Protein AF-A0A842YHH5-F1 (afdb_monomer_lite)

Radius of gyration: 24.08 Å; chains: 1; bounding box: 44×48×62 Å

Foldseek 3Di:
DCCLVPVVPDDDDADQVADADDDDDDDDDPPDPCVVVSVVVVVCCLDLNNCLVCLPPVNVHARPDLCVLVDPSNVVPVVNNVVVVCVVVTHHDDDDPVLCLLQVLVVVLLCCLLPVPCVVLLVVLLVLLVVCVVVVLDDPVLSVVLVVLLPDQVNQWWQQPVPRDTDTDDSVVSSVCVVVLVPPVVSVVVRSVRSNVRSVVSSVVSVVVSVVRD

Sequence (214 aa):
TAQWVNPEFCRYIFPADGTIVNADPIALLTTTTDKDLALGFIEWVLSPEGQKTWLDGNINRMPVNEAVFDTPLGQQRSDLEEVFAKTQDALTIQFDSVEGASYYSAIRSYHRALIVLPQIKLEKLWEDLTWALEDGKITQAQFDDLAFRMGDPNDIPFVDPATGTTEIFTLAYAQAINDRIETDVVYKQNLVDAWVLAVNNHYAELTAELESIS

pLDDT: mean 94.48, std 4.84, range [71.31, 98.62]

Secondary structure (DSSP, 8-state):
-HHHH-TTT------TT-B-------PPPTT-S-HHHHHHHHHHHHSHHHHGGGGSTTT-PPPS-GGGTTSTTGGG-HHHHHHHHHHHTS-B----HHHHHHHHHHHHHHHIIIIITTHHHHHHHHHHHHHHHHTTSS-HHHHHHHHHHTT-GGG--EE-TTT--EE---HHHHHHHHHHHHH-HHHHHHHHHHHHHHHHHHHHHHHHHHHHH-

Structure (mmCIF, N/CA/C/O backbone):
data_AF-A0A842YHH5-F1
#
_entry.id   AF-A0A842YHH5-F1
#
loop_
_atom_site.group_PDB
_atom_site.id
_atom_site.type_symbol
_atom_site.label_atom_id
_atom_site.label_alt_id
_atom_site.label_comp_id
_atom_site.label_asym_id
_atom_site.label_entity_id
_atom_site.label_seq_id
_atom_site.pdbx_PDB_ins_code
_atom_site.Cartn_x
_atom_site.Cartn_y
_atom_site.Cartn_z
_atom_site.occupancy
_atom_site.B_iso_or_equiv
_atom_site.auth_seq_id
_atom_site.auth_comp_id
_atom_site.auth_asym_id
_atom_site.auth_atom_id
_atom_site.pdbx_PDB_model_num
ATOM 1 N N . THR A 1 1 ? 17.999 -12.272 -3.268 1.00 71.31 1 THR A N 1
ATOM 2 C CA . THR A 1 1 ? 16.826 -11.922 -2.427 1.00 71.31 1 THR A CA 1
ATOM 3 C C . THR A 1 1 ? 16.965 -12.528 -1.034 1.00 71.31 1 THR A C 1
ATOM 5 O O . THR A 1 1 ? 17.867 -13.330 -0.836 1.00 71.31 1 THR A O 1
ATOM 8 N N . ALA A 1 2 ? 16.107 -12.182 -0.064 1.00 81.56 2 ALA A N 1
ATOM 9 C CA . ALA A 1 2 ? 16.166 -12.766 1.287 1.00 81.56 2 ALA A CA 1
ATOM 10 C C . ALA A 1 2 ? 16.042 -14.304 1.282 1.00 81.56 2 ALA A C 1
ATOM 12 O O . ALA A 1 2 ? 16.828 -14.971 1.944 1.00 81.56 2 ALA A O 1
ATOM 13 N N . GLN A 1 3 ? 15.142 -14.866 0.461 1.00 85.00 3 GLN A N 1
ATOM 14 C CA . GLN A 1 3 ? 15.042 -16.319 0.248 1.00 85.00 3 GLN A CA 1
ATOM 15 C C . GLN A 1 3 ? 16.334 -16.924 -0.314 1.00 85.00 3 GLN A C 1
ATOM 17 O O . GLN A 1 3 ? 16.735 -17.993 0.117 1.00 85.00 3 GLN A O 1
ATOM 22 N N . TRP A 1 4 ? 17.005 -16.249 -1.250 1.00 82.31 4 TRP A N 1
ATOM 23 C CA . TRP A 1 4 ? 18.284 -16.729 -1.787 1.00 82.31 4 TRP A CA 1
ATOM 24 C C . TRP A 1 4 ? 19.381 -16.802 -0.712 1.00 82.31 4 TRP A C 1
ATOM 26 O O . TRP A 1 4 ? 20.167 -17.741 -0.696 1.00 82.31 4 TRP A O 1
ATOM 36 N N . VAL A 1 5 ? 19.428 -15.823 0.199 1.00 85.06 5 VAL A N 1
ATOM 37 C CA . VAL A 1 5 ? 20.444 -1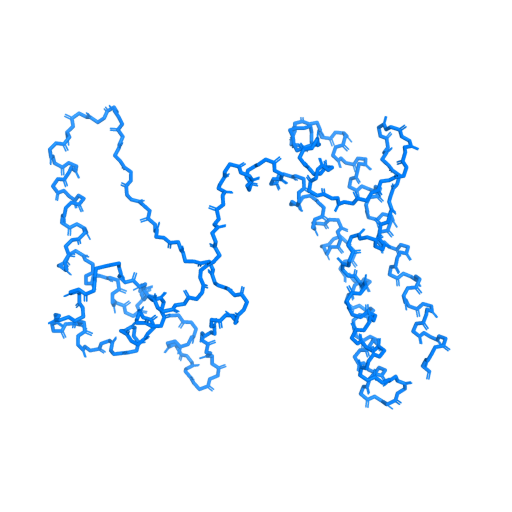5.765 1.264 1.00 85.06 5 VAL A CA 1
ATOM 38 C C . VAL A 1 5 ? 20.113 -16.714 2.424 1.00 85.06 5 VAL A C 1
ATOM 40 O O . VAL A 1 5 ? 21.022 -17.323 2.974 1.00 85.06 5 VAL A O 1
ATOM 43 N N . ASN A 1 6 ? 18.830 -16.860 2.778 1.00 88.00 6 ASN A N 1
ATOM 44 C CA . ASN A 1 6 ? 18.354 -17.643 3.925 1.00 88.00 6 ASN A CA 1
ATOM 45 C C . ASN A 1 6 ? 17.153 -18.538 3.545 1.00 88.00 6 ASN A C 1
ATOM 47 O O . ASN A 1 6 ? 16.041 -18.309 4.031 1.00 88.00 6 ASN A O 1
ATOM 51 N N . PRO A 1 7 ? 17.335 -19.556 2.688 1.00 85.56 7 PRO A N 1
ATOM 52 C CA . PRO A 1 7 ? 16.223 -20.334 2.128 1.00 85.56 7 PRO A CA 1
ATOM 53 C C . PRO A 1 7 ? 15.452 -21.160 3.166 1.00 85.56 7 PRO A C 1
ATOM 55 O O . PRO A 1 7 ? 14.286 -21.475 2.951 1.00 85.56 7 PRO A O 1
ATOM 58 N N . GLU A 1 8 ? 16.073 -21.485 4.303 1.00 90.88 8 GLU A N 1
ATOM 59 C CA . GLU A 1 8 ? 15.422 -22.210 5.404 1.00 90.88 8 GLU A CA 1
ATOM 60 C C . GLU A 1 8 ? 14.428 -21.339 6.190 1.00 90.88 8 GLU A C 1
ATOM 62 O O . GLU A 1 8 ? 13.492 -21.861 6.791 1.00 90.88 8 GLU A O 1
ATOM 67 N N . PHE A 1 9 ? 14.614 -20.014 6.174 1.00 89.25 9 PHE A N 1
ATOM 68 C CA . PHE A 1 9 ? 13.840 -19.068 6.988 1.00 89.25 9 PHE A CA 1
ATOM 69 C C . PHE A 1 9 ? 12.979 -18.112 6.163 1.00 89.25 9 PHE A C 1
ATOM 71 O O . PHE A 1 9 ? 12.033 -17.525 6.683 1.00 89.25 9 PHE A O 1
ATOM 78 N N . CYS A 1 10 ? 13.310 -17.907 4.889 1.00 88.75 10 CYS A N 1
ATOM 79 C CA . CYS A 1 10 ? 12.657 -16.926 4.037 1.00 88.75 10 CYS A CA 1
ATOM 80 C C . CYS A 1 10 ? 12.086 -17.591 2.790 1.00 88.75 10 CYS A C 1
ATOM 82 O O . CYS A 1 10 ? 12.798 -18.274 2.058 1.00 88.75 10 CYS A O 1
ATOM 84 N N . ARG A 1 11 ? 10.812 -17.313 2.502 1.00 85.81 11 ARG A N 1
ATOM 85 C CA . ARG A 1 11 ? 10.113 -17.810 1.317 1.00 85.81 11 ARG A CA 1
ATOM 86 C C . ARG A 1 11 ? 9.299 -16.698 0.660 1.00 85.81 11 ARG A C 1
ATOM 88 O O . ARG A 1 11 ? 8.591 -15.963 1.337 1.00 85.81 11 ARG A O 1
ATOM 95 N N . TYR A 1 12 ? 9.374 -16.614 -0.663 1.00 83.31 12 TYR A N 1
ATOM 96 C CA . TYR A 1 12 ? 8.467 -15.848 -1.502 1.00 83.31 12 TYR A CA 1
ATOM 97 C C . TYR A 1 12 ? 7.138 -16.577 -1.602 1.00 83.31 12 TYR A C 1
ATOM 99 O O . TYR A 1 12 ? 7.072 -17.761 -1.951 1.00 83.31 12 TYR A O 1
ATOM 107 N N . ILE A 1 13 ? 6.078 -15.843 -1.297 1.00 86.56 13 ILE A N 1
ATOM 108 C CA . ILE A 1 13 ? 4.706 -16.322 -1.341 1.00 86.56 13 ILE A CA 1
ATOM 109 C C . ILE A 1 13 ? 3.953 -15.438 -2.326 1.00 86.56 13 ILE A C 1
ATOM 111 O O . ILE A 1 13 ? 4.056 -14.214 -2.274 1.00 86.56 13 ILE A O 1
ATOM 115 N N . PHE A 1 14 ? 3.216 -16.082 -3.224 1.00 87.56 14 PHE A N 1
ATOM 116 C CA . PHE A 1 14 ? 2.244 -15.434 -4.088 1.00 87.56 14 PHE A CA 1
ATOM 117 C C . PHE A 1 14 ? 0.918 -15.447 -3.326 1.00 87.56 14 PHE A C 1
ATOM 119 O O . PHE A 1 14 ? 0.447 -16.543 -3.003 1.00 87.56 14 PHE A O 1
ATOM 126 N N . PRO A 1 15 ? 0.351 -14.284 -2.969 1.00 87.69 15 PRO A N 1
ATOM 127 C CA . PRO A 1 15 ? -0.947 -14.243 -2.311 1.00 87.69 15 PRO A CA 1
ATOM 128 C C . PRO A 1 15 ? -2.020 -14.883 -3.199 1.00 87.69 15 PRO A C 1
ATOM 130 O O . PRO A 1 15 ? -1.996 -14.736 -4.423 1.00 87.69 15 PRO A O 1
ATOM 133 N N . ALA A 1 16 ? -2.938 -15.633 -2.588 1.00 84.94 16 ALA A N 1
ATOM 134 C CA . ALA A 1 16 ? -3.963 -16.385 -3.315 1.00 84.94 16 ALA A CA 1
ATOM 135 C C . ALA A 1 16 ? -5.039 -15.480 -3.941 1.00 84.94 16 ALA A C 1
ATOM 137 O O . ALA A 1 16 ? -5.681 -15.860 -4.916 1.00 84.94 16 ALA A O 1
ATOM 138 N N . ASP A 1 17 ? -5.225 -14.292 -3.375 1.00 83.75 17 ASP A N 1
ATOM 139 C CA . ASP A 1 17 ? -6.142 -13.238 -3.808 1.00 83.75 17 ASP A CA 1
ATOM 140 C C . ASP A 1 17 ? -5.540 -12.307 -4.873 1.00 83.75 17 ASP A C 1
ATOM 142 O O . ASP A 1 17 ? -6.246 -11.471 -5.436 1.00 83.75 17 ASP A O 1
ATOM 146 N N . GLY A 1 18 ? -4.267 -12.503 -5.215 1.00 85.50 18 GLY A N 1
ATOM 147 C CA . GLY A 1 18 ? -3.625 -11.870 -6.356 1.00 85.50 18 GLY A CA 1
ATOM 148 C C . GLY A 1 18 ? -2.237 -11.334 -6.038 1.00 85.50 18 GLY A C 1
ATOM 149 O O . GLY A 1 18 ? -1.904 -10.962 -4.917 1.00 85.50 18 GLY A O 1
ATOM 150 N N . THR A 1 19 ? -1.402 -11.262 -7.066 1.00 87.25 19 THR A N 1
ATOM 151 C CA . THR A 1 19 ? -0.081 -10.644 -6.995 1.00 87.25 19 THR A CA 1
ATOM 152 C C . THR A 1 19 ? 0.030 -9.520 -8.020 1.00 87.25 19 THR A C 1
ATOM 154 O O . THR A 1 19 ? -0.545 -9.589 -9.107 1.00 87.25 19 THR A O 1
ATOM 157 N N . ILE A 1 20 ? 0.773 -8.466 -7.694 1.00 84.00 20 ILE A N 1
ATOM 158 C CA . ILE A 1 20 ? 1.116 -7.436 -8.674 1.00 84.00 20 ILE A CA 1
ATOM 159 C C . ILE A 1 20 ? 2.362 -7.918 -9.412 1.00 84.00 20 ILE A C 1
ATOM 161 O O . ILE A 1 20 ? 3.457 -7.940 -8.848 1.00 84.00 20 ILE A O 1
ATOM 165 N N . VAL A 1 21 ? 2.197 -8.282 -10.682 1.00 83.88 21 VAL A N 1
ATOM 166 C CA . VAL A 1 21 ? 3.319 -8.546 -11.588 1.00 83.88 21 VAL A CA 1
ATOM 167 C C . VAL A 1 21 ? 3.517 -7.310 -12.445 1.00 83.88 21 VAL A C 1
ATOM 169 O O . VAL A 1 21 ? 2.640 -6.941 -13.221 1.00 83.88 21 VAL A O 1
ATOM 172 N N . ASN A 1 22 ? 4.673 -6.670 -12.303 1.00 82.00 22 ASN A N 1
ATOM 173 C CA . ASN A 1 22 ? 5.047 -5.527 -13.121 1.00 82.00 22 ASN A CA 1
ATOM 174 C C . ASN A 1 22 ? 6.389 -5.795 -13.800 1.00 82.00 22 ASN A C 1
ATOM 176 O O . ASN A 1 22 ? 7.349 -6.203 -13.145 1.00 82.00 22 ASN A O 1
ATOM 180 N N . ALA A 1 23 ? 6.446 -5.552 -15.106 1.00 83.62 23 ALA A N 1
ATOM 181 C CA . ALA A 1 23 ? 7.689 -5.572 -15.860 1.00 83.62 23 ALA A CA 1
ATOM 182 C C . ALA A 1 23 ? 8.252 -4.151 -15.914 1.00 83.62 23 ALA A C 1
ATOM 184 O O . ALA A 1 23 ? 7.544 -3.226 -16.306 1.00 83.62 23 ALA A O 1
ATOM 185 N N . ASP A 1 24 ? 9.522 -3.980 -15.550 1.00 86.44 24 ASP A N 1
ATOM 186 C CA . ASP A 1 24 ? 10.197 -2.684 -15.639 1.00 86.44 24 ASP A CA 1
ATOM 187 C C . ASP A 1 24 ? 10.397 -2.315 -17.129 1.00 86.44 24 ASP A C 1
ATOM 189 O O . ASP A 1 24 ? 11.157 -2.995 -17.829 1.00 86.44 24 ASP A O 1
ATOM 193 N N . PRO A 1 25 ? 9.717 -1.278 -17.663 1.00 89.62 25 PRO A N 1
ATOM 194 C CA . PRO A 1 25 ? 9.802 -0.950 -19.080 1.00 89.62 25 PRO A CA 1
ATOM 195 C C . PRO A 1 25 ? 11.104 -0.209 -19.403 1.00 89.62 25 PRO A C 1
ATOM 197 O O . PRO A 1 25 ? 11.600 0.592 -18.610 1.00 89.62 25 PRO A O 1
ATOM 200 N N . ILE A 1 26 ? 11.613 -0.395 -20.623 1.00 93.31 26 ILE A N 1
ATOM 201 C CA . ILE A 1 26 ? 12.712 0.415 -21.161 1.00 93.31 26 ILE A CA 1
ATOM 202 C C . ILE A 1 26 ? 12.123 1.448 -22.120 1.00 93.31 26 ILE A C 1
ATOM 204 O O . ILE A 1 26 ? 11.664 1.114 -23.212 1.00 93.31 26 ILE A O 1
ATOM 208 N N . ALA A 1 27 ? 12.110 2.713 -21.701 1.00 93.88 27 ALA A N 1
ATOM 209 C CA . ALA A 1 27 ? 11.571 3.809 -22.497 1.00 93.88 27 ALA A CA 1
ATOM 210 C C . ALA A 1 27 ? 12.629 4.409 -23.436 1.00 93.88 27 ALA A C 1
ATOM 212 O O . ALA A 1 27 ? 13.781 4.614 -23.053 1.00 93.88 27 ALA A O 1
ATOM 213 N N . LEU A 1 28 ? 12.211 4.764 -24.653 1.00 95.56 28 LEU A N 1
ATOM 214 C CA . LEU A 1 28 ? 13.019 5.518 -25.609 1.00 95.56 28 LEU A CA 1
ATOM 215 C C . LEU A 1 28 ? 12.585 6.987 -25.611 1.00 95.56 28 LEU A C 1
ATOM 217 O O . LEU A 1 28 ? 11.417 7.295 -25.851 1.00 95.56 28 LEU A O 1
ATOM 221 N N . LEU A 1 29 ? 13.529 7.903 -25.386 1.00 94.75 29 LEU A N 1
ATOM 222 C CA . LEU A 1 29 ? 13.251 9.337 -25.450 1.00 94.75 29 LEU A CA 1
ATOM 223 C C . LEU A 1 29 ? 12.860 9.752 -26.871 1.00 94.75 29 LEU A C 1
ATOM 225 O O . LEU A 1 29 ? 13.570 9.466 -27.835 1.00 94.75 29 LEU A O 1
ATOM 229 N N . THR A 1 30 ? 11.772 10.511 -26.993 1.00 94.19 30 THR A N 1
ATOM 230 C CA . THR A 1 30 ? 11.300 11.056 -28.278 1.00 94.19 30 THR A CA 1
ATOM 231 C C . THR A 1 30 ? 12.274 12.060 -28.898 1.00 94.19 30 THR A C 1
ATOM 233 O O . THR A 1 30 ? 12.206 12.321 -30.095 1.00 94.19 30 THR A O 1
ATOM 236 N N . THR A 1 31 ? 13.191 12.601 -28.098 1.00 96.38 31 THR A N 1
ATOM 237 C CA . THR A 1 31 ? 14.200 13.594 -28.484 1.00 96.38 31 THR A CA 1
ATOM 238 C C . THR A 1 31 ? 15.573 12.993 -28.790 1.00 96.38 31 THR A C 1
ATOM 240 O O . THR A 1 31 ? 16.518 13.747 -29.012 1.00 96.38 31 THR A O 1
ATOM 243 N N . THR A 1 32 ? 15.717 11.661 -28.781 1.00 95.19 32 THR A N 1
ATOM 244 C CA . THR A 1 32 ? 17.012 11.011 -29.031 1.00 95.19 32 THR A CA 1
ATOM 245 C C . THR A 1 32 ? 17.568 11.354 -30.415 1.00 95.19 32 THR A C 1
ATOM 247 O O . THR A 1 32 ? 16.846 11.328 -31.414 1.00 95.19 32 THR A O 1
ATOM 250 N N . THR A 1 33 ? 18.867 11.648 -30.482 1.00 96.44 33 THR A N 1
ATOM 251 C CA . THR A 1 33 ? 19.596 11.871 -31.740 1.00 96.44 33 THR A CA 1
ATOM 252 C C . THR A 1 33 ? 20.094 10.574 -32.370 1.00 96.44 33 THR A C 1
ATOM 254 O O . THR A 1 33 ? 20.350 10.543 -33.568 1.00 96.44 33 THR A O 1
ATOM 257 N N . ASP A 1 34 ? 20.172 9.495 -31.586 1.00 96.69 34 ASP A N 1
ATOM 258 C CA . ASP A 1 34 ? 20.824 8.234 -31.953 1.00 96.69 34 ASP A CA 1
ATOM 259 C C . ASP A 1 34 ? 19.847 7.059 -31.825 1.00 96.69 34 ASP A C 1
ATOM 261 O O . ASP A 1 34 ? 20.064 6.091 -31.092 1.00 96.69 34 ASP A O 1
ATOM 265 N N . LYS A 1 35 ? 18.713 7.175 -32.524 1.00 96.62 35 LYS A N 1
ATOM 266 C CA . LYS A 1 35 ? 17.587 6.239 -32.413 1.00 96.62 35 LYS A CA 1
ATOM 267 C C . LYS A 1 35 ? 17.980 4.786 -32.695 1.00 96.62 35 LYS A C 1
ATOM 269 O O . LYS A 1 35 ? 17.585 3.909 -31.934 1.00 96.62 35 LYS A O 1
ATOM 274 N N . ASP A 1 36 ? 18.763 4.543 -33.741 1.00 97.19 36 ASP A N 1
ATOM 275 C CA . ASP A 1 36 ? 19.132 3.184 -34.154 1.00 97.19 36 ASP A CA 1
ATOM 276 C C . ASP A 1 36 ? 20.041 2.501 -33.125 1.00 97.19 36 ASP A C 1
ATOM 278 O O . ASP A 1 36 ? 19.843 1.332 -32.801 1.00 97.19 36 ASP A O 1
ATOM 282 N N . LEU A 1 37 ? 20.991 3.241 -32.540 1.00 97.44 37 LEU A N 1
ATOM 283 C CA . LEU A 1 37 ? 21.856 2.718 -31.477 1.00 97.44 37 LEU A CA 1
ATOM 284 C C . LEU A 1 37 ? 21.062 2.428 -30.203 1.00 97.44 37 LEU A C 1
ATOM 286 O O . LEU A 1 37 ? 21.264 1.391 -29.572 1.00 97.44 37 LEU A O 1
ATOM 290 N N . ALA A 1 38 ? 20.141 3.322 -29.836 1.00 97.31 38 ALA A N 1
ATOM 291 C CA . ALA A 1 38 ? 19.288 3.124 -28.673 1.00 97.31 38 ALA A CA 1
ATOM 292 C C . ALA A 1 38 ? 18.372 1.901 -28.844 1.00 97.31 38 ALA A C 1
ATOM 294 O O . ALA A 1 38 ? 18.255 1.097 -27.923 1.00 97.31 38 ALA A O 1
ATOM 295 N N . LEU A 1 39 ? 17.772 1.722 -30.025 1.00 96.69 39 LEU A N 1
ATOM 296 C CA . LEU A 1 39 ? 16.967 0.541 -30.337 1.00 96.69 39 LEU A CA 1
ATOM 297 C C . LEU A 1 39 ? 17.808 -0.737 -30.333 1.00 96.69 39 LEU A C 1
ATOM 299 O O . LEU A 1 39 ? 17.406 -1.701 -29.694 1.00 96.69 39 LEU A O 1
ATOM 303 N N . GLY A 1 40 ? 18.998 -0.726 -30.940 1.00 97.69 40 GLY A N 1
ATOM 304 C CA . GLY A 1 40 ? 19.900 -1.880 -30.915 1.00 97.69 40 GLY A CA 1
ATOM 305 C C . GLY A 1 40 ? 20.325 -2.274 -29.496 1.00 97.69 40 GLY A C 1
ATOM 306 O O . GLY A 1 40 ? 20.406 -3.459 -29.174 1.00 97.69 40 GLY A O 1
ATOM 307 N N . PHE A 1 41 ? 20.537 -1.298 -28.608 1.00 96.94 41 PHE A N 1
ATOM 308 C CA . PHE A 1 41 ? 20.789 -1.580 -27.194 1.00 96.94 41 PHE A CA 1
ATOM 309 C C . PHE A 1 41 ? 19.562 -2.184 -26.500 1.00 96.94 41 PHE A C 1
ATOM 311 O O . PHE A 1 41 ? 19.705 -3.173 -25.787 1.00 96.94 41 PHE A O 1
ATOM 318 N N . ILE A 1 42 ? 18.362 -1.638 -26.726 1.00 96.88 42 ILE A N 1
ATOM 319 C CA . ILE A 1 42 ? 17.114 -2.184 -26.167 1.00 96.88 42 ILE A CA 1
ATOM 320 C C . ILE A 1 42 ? 16.901 -3.628 -26.639 1.00 96.88 42 ILE A C 1
ATOM 322 O O . ILE A 1 42 ? 16.624 -4.500 -25.820 1.00 96.88 42 ILE A O 1
ATOM 326 N N . GLU A 1 43 ? 17.087 -3.904 -27.930 1.00 96.56 43 GLU A N 1
ATOM 327 C CA . GLU A 1 43 ? 17.008 -5.257 -28.493 1.00 96.56 43 GLU A CA 1
ATOM 328 C C . GLU A 1 43 ? 18.005 -6.207 -27.822 1.00 96.56 43 GLU A C 1
ATOM 330 O O . GLU A 1 43 ? 17.642 -7.320 -27.439 1.00 96.56 43 GLU A O 1
ATOM 335 N N . TRP A 1 44 ? 19.247 -5.758 -27.611 1.00 97.19 44 TRP A N 1
ATOM 336 C CA . TRP A 1 44 ? 20.241 -6.545 -26.889 1.00 97.19 44 TRP A CA 1
ATOM 337 C C . TRP A 1 44 ? 19.827 -6.806 -25.434 1.00 97.19 44 TRP A C 1
ATOM 339 O O . TRP A 1 44 ? 19.897 -7.955 -24.995 1.00 97.19 44 TRP A O 1
ATOM 349 N N . VAL A 1 45 ? 19.335 -5.800 -24.699 1.00 96.56 45 VAL A N 1
ATOM 350 C CA . VAL A 1 45 ? 18.852 -5.974 -23.314 1.00 96.56 45 VAL A CA 1
ATOM 351 C C . VAL A 1 45 ? 17.669 -6.942 -23.250 1.00 96.56 45 VAL A C 1
ATOM 353 O O . VAL A 1 45 ? 17.551 -7.687 -22.285 1.00 96.56 45 VAL A O 1
ATOM 356 N N . LEU A 1 46 ? 16.797 -6.968 -24.259 1.00 95.75 46 LEU A N 1
ATOM 357 C CA . LEU A 1 46 ? 15.653 -7.887 -24.315 1.00 95.75 46 LEU A CA 1
ATOM 358 C C . LEU A 1 46 ? 16.023 -9.305 -24.786 1.00 95.75 46 LEU A C 1
ATOM 360 O O . LEU A 1 46 ? 15.215 -10.230 -24.665 1.00 95.75 46 LEU A O 1
ATOM 364 N N . SER A 1 47 ? 17.243 -9.504 -25.285 1.00 96.88 47 SER A N 1
ATOM 365 C CA . SER A 1 47 ? 17.746 -10.818 -25.683 1.00 96.88 47 SER A CA 1
ATOM 366 C C . SER A 1 47 ? 18.109 -11.697 -24.474 1.00 96.88 47 SER A C 1
ATOM 368 O O . SER A 1 47 ? 18.398 -11.175 -23.390 1.00 96.88 47 SER A O 1
ATOM 370 N N . PRO A 1 48 ? 18.198 -13.031 -24.651 1.00 97.00 48 PRO A N 1
ATOM 371 C CA . PRO A 1 48 ? 18.699 -13.914 -23.603 1.00 97.00 48 PRO A CA 1
ATOM 372 C C . PRO A 1 48 ? 20.108 -13.541 -23.139 1.00 97.00 48 PRO A C 1
ATOM 374 O O . PRO A 1 48 ? 20.422 -13.669 -21.962 1.00 97.00 48 PRO A O 1
ATOM 377 N N . GLU A 1 49 ? 20.961 -13.050 -24.043 1.00 96.00 49 GLU A N 1
ATOM 378 C CA . GLU A 1 49 ? 22.324 -12.644 -23.700 1.00 96.00 49 GLU A CA 1
ATOM 379 C C . GLU A 1 49 ? 22.342 -11.432 -22.764 1.00 96.00 49 GLU A C 1
ATOM 381 O O . GLU A 1 49 ? 23.033 -11.457 -21.748 1.00 96.00 49 GLU A O 1
ATOM 386 N N . GLY A 1 50 ? 21.549 -10.400 -23.064 1.00 95.25 50 GLY A N 1
ATOM 387 C CA . GLY A 1 50 ? 21.482 -9.191 -22.240 1.00 95.25 50 GLY A CA 1
ATOM 388 C C . GLY A 1 50 ? 20.933 -9.459 -20.837 1.00 95.25 50 GLY A C 1
ATOM 389 O O . GLY A 1 50 ? 21.460 -8.942 -19.848 1.00 95.25 50 GLY A O 1
ATOM 390 N N . GLN A 1 51 ? 19.922 -10.326 -20.727 1.00 96.31 51 GLN A N 1
ATOM 391 C CA . GLN A 1 51 ? 19.252 -10.609 -19.453 1.00 96.31 51 GLN A CA 1
ATOM 392 C C . GLN A 1 51 ? 19.955 -11.640 -18.565 1.00 96.31 51 GLN A C 1
ATOM 394 O O . GLN A 1 51 ? 19.597 -11.761 -17.395 1.00 96.31 51 GLN A O 1
ATOM 399 N N . LYS A 1 52 ? 20.996 -12.339 -19.045 1.00 95.12 52 LYS A N 1
ATOM 400 C CA . LYS A 1 52 ? 21.830 -13.216 -18.192 1.00 95.12 52 LYS A CA 1
ATOM 401 C C . LYS A 1 52 ? 22.380 -12.497 -16.965 1.00 95.12 52 LYS A C 1
ATOM 403 O O . LYS A 1 52 ? 22.573 -13.120 -15.928 1.00 95.12 52 LYS A O 1
ATOM 408 N N . THR A 1 53 ? 22.619 -11.192 -17.073 1.00 92.44 53 THR A N 1
ATOM 409 C CA . THR A 1 53 ? 23.092 -10.357 -15.961 1.00 92.44 53 THR A CA 1
ATOM 410 C C . THR A 1 53 ? 22.148 -10.387 -14.754 1.00 92.44 53 THR A C 1
ATOM 412 O O . THR A 1 53 ? 22.609 -10.314 -13.619 1.00 92.44 53 THR A O 1
ATOM 415 N N . TRP A 1 54 ? 20.844 -10.590 -14.958 1.00 93.88 54 TRP A N 1
ATOM 416 C CA . TRP A 1 54 ? 19.846 -10.674 -13.883 1.00 93.88 54 TRP A CA 1
ATOM 417 C C . TRP A 1 54 ? 19.999 -11.915 -13.004 1.00 93.88 54 TRP A C 1
ATOM 419 O O . TRP A 1 54 ? 19.597 -11.897 -11.838 1.00 93.88 54 TRP A O 1
ATOM 429 N N . LEU A 1 55 ? 20.647 -12.953 -13.539 1.00 93.62 55 LEU A N 1
ATOM 430 C CA . LEU A 1 55 ? 20.927 -14.206 -12.850 1.00 93.62 55 LEU A CA 1
ATOM 431 C C . LEU A 1 55 ? 22.100 -14.116 -11.866 1.00 93.62 55 LEU A C 1
ATOM 433 O O . LEU A 1 55 ? 22.297 -15.054 -11.092 1.00 93.62 55 LEU A O 1
ATOM 437 N N . ASP A 1 56 ? 22.887 -13.036 -11.878 1.00 91.38 56 ASP A N 1
ATOM 438 C CA . ASP A 1 56 ? 23.951 -12.835 -10.890 1.00 91.38 56 ASP A CA 1
ATOM 439 C C . ASP A 1 56 ? 23.345 -12.801 -9.480 1.00 91.38 56 ASP A C 1
ATOM 441 O O . ASP A 1 56 ? 22.379 -12.081 -9.239 1.00 91.38 56 ASP A O 1
ATOM 445 N N . GLY A 1 57 ? 23.895 -13.558 -8.528 1.00 86.88 57 GLY A N 1
ATOM 446 C CA . GLY A 1 57 ? 23.360 -13.638 -7.163 1.00 86.88 57 GLY A CA 1
ATOM 447 C C . GLY A 1 57 ? 23.343 -12.303 -6.400 1.00 86.88 57 GLY A C 1
ATOM 448 O O . GLY A 1 57 ? 22.553 -12.149 -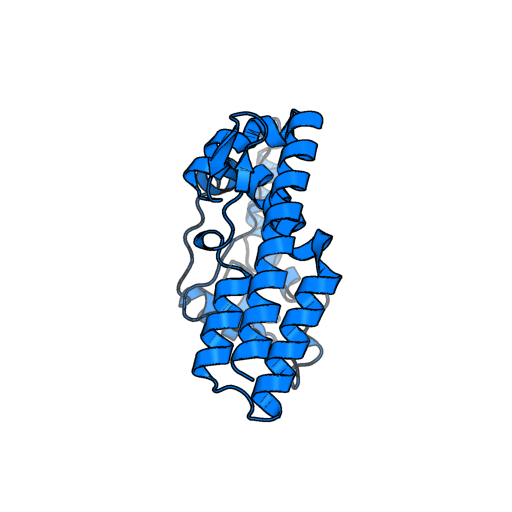5.468 1.00 86.88 57 GLY A O 1
ATOM 449 N N . ASN A 1 58 ? 24.162 -11.327 -6.806 1.00 88.62 58 ASN A N 1
ATOM 450 C CA . ASN A 1 58 ? 24.175 -9.974 -6.246 1.00 88.62 58 ASN A CA 1
ATOM 451 C C . ASN A 1 58 ? 23.078 -9.074 -6.835 1.00 88.62 58 ASN A C 1
ATOM 453 O O . ASN A 1 58 ? 22.695 -8.096 -6.197 1.00 88.62 58 ASN A O 1
ATOM 457 N N . ILE A 1 59 ? 22.566 -9.390 -8.031 1.00 89.56 59 ILE A N 1
ATOM 458 C CA . ILE A 1 59 ? 21.446 -8.675 -8.665 1.00 89.56 59 ILE A CA 1
ATOM 459 C C . ILE A 1 59 ? 20.138 -9.415 -8.379 1.00 89.56 59 ILE A C 1
ATOM 461 O O . ILE A 1 59 ? 19.206 -8.859 -7.799 1.00 89.56 59 ILE A O 1
ATOM 465 N N . ASN A 1 60 ? 20.103 -10.695 -8.745 1.00 89.50 60 ASN A N 1
ATOM 466 C CA . ASN A 1 60 ? 19.075 -11.669 -8.424 1.00 89.50 60 ASN A CA 1
ATOM 467 C C . ASN A 1 60 ? 17.658 -11.192 -8.772 1.00 89.50 60 ASN A C 1
ATOM 469 O O . ASN A 1 60 ? 16.751 -11.228 -7.930 1.00 89.50 60 ASN A O 1
ATOM 473 N N . ARG A 1 61 ? 17.504 -10.719 -10.011 1.00 89.75 61 ARG A N 1
ATOM 474 C CA . ARG A 1 61 ? 16.248 -10.240 -10.595 1.00 89.75 61 ARG A CA 1
ATOM 475 C C . ARG A 1 61 ? 15.676 -11.295 -11.539 1.00 89.75 61 ARG A C 1
ATOM 477 O O . ARG A 1 61 ? 16.411 -12.086 -12.121 1.00 89.75 61 ARG A O 1
ATOM 484 N N . MET A 1 62 ? 14.354 -11.295 -11.677 1.00 91.81 62 MET A N 1
ATOM 485 C CA . MET A 1 62 ? 13.661 -12.180 -12.607 1.00 91.81 62 MET A CA 1
ATOM 486 C C . MET A 1 62 ? 13.845 -11.670 -14.046 1.00 91.81 62 MET A C 1
ATOM 488 O O . MET A 1 62 ? 13.494 -10.512 -14.293 1.00 91.81 62 MET A O 1
ATOM 492 N N . PRO A 1 63 ? 14.381 -12.467 -14.990 1.00 94.38 63 PRO A N 1
ATOM 493 C CA . PRO A 1 63 ? 14.343 -12.103 -16.401 1.00 94.38 63 PRO A CA 1
ATOM 494 C C . PRO A 1 63 ? 12.902 -12.123 -16.921 1.00 94.38 63 PRO A C 1
ATOM 496 O O . PRO A 1 63 ? 12.073 -12.900 -16.459 1.00 94.38 63 PRO A O 1
ATOM 499 N N . VAL A 1 64 ? 12.607 -11.280 -17.909 1.00 94.00 64 VAL A N 1
ATOM 500 C CA . VAL A 1 64 ? 11.317 -11.308 -18.622 1.00 94.00 64 VAL A CA 1
ATOM 501 C C . VAL A 1 64 ? 11.357 -12.239 -19.835 1.00 94.00 64 VAL A C 1
ATOM 503 O O . VAL A 1 64 ? 10.312 -12.638 -20.338 1.00 94.00 64 VAL A O 1
ATOM 506 N N . ASN A 1 65 ? 12.556 -12.579 -20.318 1.00 95.12 65 ASN A N 1
ATOM 507 C CA . ASN A 1 65 ? 12.754 -13.502 -21.429 1.00 95.12 65 ASN A CA 1
ATOM 508 C C . ASN A 1 65 ? 13.040 -14.917 -20.901 1.00 95.12 65 ASN A C 1
ATOM 510 O O . ASN A 1 65 ? 14.117 -15.173 -20.367 1.00 95.12 65 ASN A O 1
ATOM 514 N N . GLU A 1 66 ? 12.091 -15.833 -21.085 1.00 95.94 66 GLU A N 1
ATOM 515 C CA . GLU A 1 66 ? 12.182 -17.226 -20.622 1.00 95.94 66 GLU A CA 1
ATOM 516 C C . GLU A 1 66 ? 13.401 -17.970 -21.189 1.00 95.94 66 GLU A C 1
ATOM 518 O O . GLU A 1 66 ? 14.052 -18.727 -20.474 1.00 95.94 66 GLU A O 1
ATOM 523 N N . ALA A 1 67 ? 13.807 -17.669 -22.428 1.00 97.50 67 ALA A N 1
ATOM 524 C CA . ALA A 1 67 ? 14.954 -18.315 -23.072 1.00 97.50 67 ALA A CA 1
ATOM 525 C C . ALA A 1 67 ? 16.303 -18.000 -22.390 1.00 97.50 67 ALA A C 1
ATOM 527 O O . ALA A 1 67 ? 17.338 -18.563 -22.748 1.00 97.50 67 ALA A O 1
ATOM 528 N N . VAL A 1 68 ? 16.328 -17.109 -21.391 1.00 97.50 68 VAL A N 1
ATOM 529 C CA . VAL A 1 68 ? 17.475 -16.944 -20.486 1.00 97.50 68 VAL A CA 1
ATOM 530 C C . VAL A 1 68 ? 17.766 -18.242 -19.727 1.00 97.50 68 VAL A C 1
ATOM 532 O O . VAL A 1 68 ? 18.943 -18.559 -19.522 1.00 97.50 68 VAL A O 1
ATOM 535 N N . PHE A 1 69 ? 16.733 -19.006 -19.354 1.00 97.25 69 PHE A N 1
ATOM 536 C CA . PHE A 1 69 ? 16.866 -20.259 -18.604 1.00 97.25 69 PHE A CA 1
ATOM 537 C C . PHE A 1 69 ? 17.467 -21.398 -19.439 1.00 97.25 69 PHE A C 1
ATOM 539 O O . PHE A 1 69 ? 18.183 -22.232 -18.893 1.00 97.25 69 PHE A O 1
ATOM 546 N N . ASP A 1 70 ? 17.349 -21.343 -20.769 1.00 96.81 70 ASP A N 1
ATOM 547 C CA . ASP A 1 70 ? 18.004 -22.288 -21.690 1.00 96.81 70 ASP A CA 1
ATOM 548 C C . ASP A 1 70 ? 19.527 -22.100 -21.790 1.00 96.81 70 ASP A C 1
ATOM 550 O O . ASP A 1 70 ? 20.247 -22.921 -22.367 1.00 96.81 70 ASP A O 1
ATOM 554 N N . THR A 1 71 ? 20.054 -20.997 -21.260 1.00 95.81 71 THR A N 1
ATOM 555 C CA . THR A 1 71 ? 21.484 -20.690 -21.331 1.00 95.81 71 THR A CA 1
ATOM 556 C C . THR A 1 71 ? 22.271 -21.436 -20.247 1.00 95.81 71 THR A C 1
ATOM 558 O O . THR A 1 71 ? 21.715 -21.746 -19.196 1.00 95.81 71 THR A O 1
ATOM 561 N N . PRO A 1 72 ? 23.596 -21.655 -20.400 1.00 95.56 72 PRO A N 1
ATOM 562 C CA . PRO A 1 72 ? 24.385 -22.348 -19.375 1.00 95.56 72 PRO A CA 1
ATOM 563 C C . PRO A 1 72 ? 24.347 -21.698 -17.984 1.00 95.56 72 PRO A C 1
ATOM 565 O O . PRO A 1 72 ? 24.529 -22.389 -16.985 1.00 95.56 72 PRO A O 1
ATOM 568 N N . LEU A 1 73 ? 24.143 -20.376 -17.909 1.00 94.25 73 LEU A N 1
ATOM 569 C CA . LEU A 1 73 ? 23.973 -19.663 -16.640 1.00 94.25 73 LEU A CA 1
ATOM 570 C C . LEU A 1 73 ? 22.539 -19.804 -16.110 1.00 94.25 73 LEU A C 1
ATOM 572 O O . LEU A 1 73 ? 22.350 -19.995 -14.914 1.00 94.25 73 LEU A O 1
ATOM 576 N N . GLY A 1 74 ? 21.545 -19.758 -17.001 1.00 95.44 74 GLY A N 1
ATOM 577 C CA . GLY A 1 74 ? 20.133 -19.972 -16.681 1.00 95.44 74 GLY A CA 1
ATOM 578 C C . GLY A 1 74 ? 19.856 -21.338 -16.069 1.00 95.44 74 GLY A C 1
ATOM 579 O O . GLY A 1 74 ? 19.231 -21.418 -15.019 1.00 95.44 74 GLY A O 1
ATOM 580 N N . GLN A 1 75 ? 20.445 -22.389 -16.638 1.00 96.06 75 GLN A N 1
ATOM 581 C CA . GLN A 1 75 ? 20.322 -23.766 -16.146 1.00 96.06 75 GLN A CA 1
ATOM 582 C C . GLN A 1 75 ? 20.878 -23.959 -14.723 1.00 96.06 75 GLN A C 1
ATOM 584 O O . GLN A 1 75 ? 20.541 -24.927 -14.046 1.00 96.06 75 GLN A O 1
ATOM 589 N N . GLN A 1 76 ? 21.721 -23.040 -14.240 1.00 94.31 76 GLN A N 1
ATOM 590 C CA . GLN A 1 76 ? 22.220 -23.047 -12.859 1.00 94.31 76 GLN A CA 1
ATOM 591 C C . GLN A 1 76 ? 21.252 -22.364 -11.876 1.00 94.31 76 GLN A C 1
ATOM 593 O O . GLN A 1 76 ? 21.485 -22.403 -10.670 1.00 94.31 76 GLN A O 1
ATOM 598 N N . ARG A 1 77 ? 20.173 -21.745 -12.373 1.00 92.81 77 ARG A N 1
ATOM 599 C CA . ARG A 1 77 ? 19.195 -20.944 -11.621 1.00 92.81 77 ARG A CA 1
ATOM 600 C C . ARG A 1 77 ? 17.787 -21.540 -11.660 1.00 92.81 77 ARG A C 1
ATOM 602 O O . ARG A 1 77 ? 16.805 -20.818 -11.824 1.00 92.81 77 ARG A O 1
ATOM 609 N N . SER A 1 78 ? 17.691 -22.856 -11.457 1.00 91.62 78 SER A N 1
ATOM 610 C CA . SER A 1 78 ? 16.403 -23.566 -11.323 1.00 91.62 78 SER A CA 1
ATOM 611 C C . SER A 1 78 ? 15.478 -22.949 -10.263 1.00 91.62 78 SER A C 1
ATOM 613 O O . SER A 1 78 ? 14.260 -22.978 -10.408 1.00 91.62 78 SER A O 1
ATOM 615 N N . ASP A 1 79 ? 16.051 -22.316 -9.233 1.00 89.88 79 ASP A N 1
ATOM 616 C CA . ASP A 1 79 ? 15.317 -21.569 -8.214 1.00 89.88 79 ASP A CA 1
ATOM 617 C C . ASP A 1 79 ? 14.544 -20.367 -8.788 1.00 89.88 79 ASP A C 1
ATOM 619 O O . ASP A 1 79 ? 13.417 -20.105 -8.370 1.00 89.88 79 ASP A O 1
ATOM 623 N N . LEU A 1 80 ? 15.124 -19.637 -9.748 1.00 91.69 80 LEU A N 1
ATOM 624 C CA . LEU A 1 80 ? 14.446 -18.528 -10.426 1.00 91.69 80 LEU A CA 1
ATOM 625 C C . LEU A 1 80 ? 13.496 -19.019 -11.509 1.00 91.69 80 LEU A C 1
ATOM 627 O O . LEU A 1 80 ? 12.428 -18.437 -11.652 1.00 91.69 80 LEU A O 1
ATOM 631 N N . GLU A 1 81 ? 13.849 -20.072 -12.240 1.00 94.00 81 GLU A N 1
ATOM 632 C CA . GLU A 1 81 ? 12.979 -20.659 -13.266 1.00 94.00 81 GLU A CA 1
ATOM 633 C C . GLU A 1 81 ? 11.650 -21.140 -12.660 1.00 94.00 81 GLU A C 1
ATOM 635 O O . GLU A 1 81 ? 10.577 -20.844 -13.181 1.00 94.00 81 GLU A O 1
ATOM 640 N N . GLU A 1 82 ? 11.695 -21.779 -11.485 1.00 91.94 82 GLU A N 1
ATOM 641 C CA . GLU A 1 82 ? 10.486 -22.191 -10.763 1.00 91.94 82 GLU A CA 1
ATOM 642 C C . GLU A 1 82 ? 9.609 -20.987 -10.379 1.00 91.94 82 GLU A C 1
ATOM 644 O O . GLU A 1 82 ? 8.381 -21.035 -10.484 1.00 91.94 82 GLU A O 1
ATOM 649 N N . VAL A 1 83 ? 10.220 -19.886 -9.928 1.00 90.69 83 VAL A N 1
ATOM 650 C CA . VAL A 1 83 ? 9.482 -18.660 -9.585 1.00 90.69 83 VAL A CA 1
ATOM 651 C C . VAL A 1 83 ? 8.954 -17.966 -10.844 1.00 90.69 83 VAL A C 1
ATOM 653 O O . VAL A 1 83 ? 7.854 -17.415 -10.802 1.00 90.69 83 VAL A O 1
ATOM 656 N N . PHE A 1 84 ? 9.679 -18.020 -11.963 1.00 92.44 84 PHE A N 1
ATOM 657 C CA . PHE A 1 84 ? 9.227 -17.510 -13.256 1.00 92.44 84 PHE A CA 1
ATOM 658 C C . PHE A 1 84 ? 7.958 -18.234 -13.713 1.00 92.44 84 PHE A C 1
ATOM 660 O O . PHE A 1 84 ? 6.944 -17.581 -13.949 1.00 92.44 84 PHE A O 1
ATOM 667 N N . ALA A 1 85 ? 7.975 -19.571 -13.726 1.00 92.56 85 ALA A N 1
ATOM 668 C CA . ALA A 1 85 ? 6.815 -20.389 -14.080 1.00 92.56 85 ALA A CA 1
ATOM 669 C C . ALA A 1 85 ? 5.612 -20.094 -13.167 1.00 92.56 85 ALA A C 1
ATOM 671 O O . ALA A 1 85 ? 4.513 -19.819 -13.641 1.00 92.56 85 ALA A O 1
ATOM 672 N N . LYS A 1 86 ? 5.834 -20.011 -11.846 1.00 90.44 86 LYS A N 1
ATOM 673 C CA . LYS A 1 86 ? 4.783 -19.602 -10.896 1.00 90.44 86 LYS A CA 1
ATOM 674 C C . LYS A 1 86 ? 4.226 -18.212 -11.183 1.00 90.44 86 LYS A C 1
ATOM 676 O O . LYS A 1 86 ? 3.046 -17.986 -10.956 1.00 90.44 86 LYS A O 1
ATOM 681 N N . THR A 1 87 ? 5.062 -17.285 -11.647 1.00 89.88 87 THR A N 1
ATOM 682 C CA . THR A 1 87 ? 4.635 -15.923 -11.995 1.00 89.88 87 THR A CA 1
ATOM 683 C C . THR A 1 87 ? 3.741 -15.924 -13.231 1.00 89.88 87 THR A C 1
ATOM 685 O O . THR A 1 87 ? 2.777 -15.165 -13.264 1.00 89.88 87 THR A O 1
ATOM 688 N N . GLN A 1 88 ? 4.020 -16.782 -14.219 1.00 88.38 88 GLN A N 1
ATOM 689 C CA . GLN A 1 88 ? 3.180 -16.928 -15.413 1.00 88.38 88 GLN A CA 1
ATOM 690 C C . GLN A 1 88 ? 1.781 -17.468 -15.078 1.00 88.3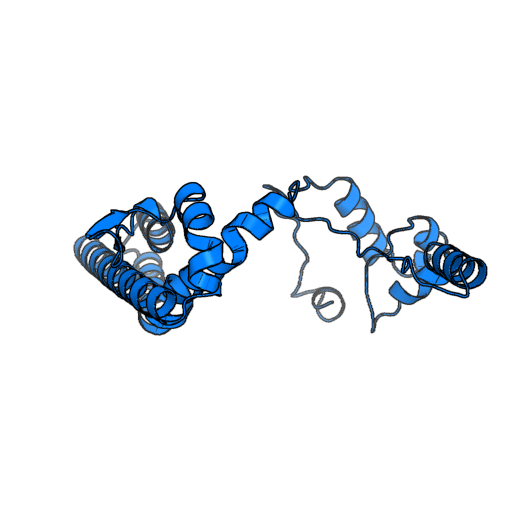8 88 GLN A C 1
ATOM 692 O O . GLN A 1 88 ? 0.800 -17.016 -15.664 1.00 88.38 88 GLN A O 1
ATOM 697 N N . ASP A 1 89 ? 1.692 -18.379 -14.107 1.00 88.12 89 ASP A N 1
ATOM 698 C CA . ASP A 1 89 ? 0.430 -18.981 -13.656 1.00 88.12 89 ASP A CA 1
ATOM 699 C C . ASP A 1 89 ? -0.289 -18.168 -12.564 1.00 88.12 89 ASP A C 1
ATOM 701 O O . ASP A 1 89 ? -1.391 -18.523 -12.134 1.00 88.12 89 ASP A O 1
ATOM 705 N N . ALA A 1 90 ? 0.332 -17.099 -12.062 1.00 86.19 90 ALA A N 1
ATOM 706 C CA . ALA A 1 90 ? -0.194 -16.362 -10.927 1.00 86.19 90 ALA A CA 1
ATOM 707 C C . ALA A 1 90 ? -1.465 -15.583 -11.289 1.00 86.19 90 ALA A C 1
ATOM 709 O O . ALA A 1 90 ? -1.576 -14.965 -12.350 1.00 86.19 90 ALA A O 1
ATOM 710 N N . LEU A 1 91 ? -2.406 -15.524 -10.342 1.00 83.44 91 LEU A N 1
ATOM 711 C CA . LEU A 1 91 ? -3.496 -14.558 -10.409 1.00 83.44 91 LEU A CA 1
ATOM 712 C C . LEU A 1 91 ? -2.899 -13.150 -10.315 1.00 83.44 91 LEU A C 1
ATOM 714 O O . LEU A 1 91 ? -2.322 -12.788 -9.289 1.00 83.44 91 LEU A O 1
ATOM 718 N N . THR A 1 92 ? -3.024 -12.360 -11.379 1.00 84.56 92 THR A N 1
ATOM 719 C CA . THR A 1 92 ? -2.458 -11.009 -11.423 1.00 84.56 92 THR A CA 1
ATOM 720 C C . THR A 1 92 ? -3.501 -9.953 -11.085 1.00 84.56 92 THR A C 1
ATOM 722 O O . THR A 1 92 ? -4.610 -9.950 -11.624 1.00 84.56 92 THR A O 1
ATOM 725 N N . ILE A 1 93 ? -3.130 -9.023 -10.208 1.00 85.31 93 ILE A N 1
ATOM 726 C CA . ILE A 1 93 ? -3.904 -7.808 -9.967 1.00 85.31 93 ILE A CA 1
ATOM 727 C C . ILE A 1 93 ? -3.665 -6.876 -11.153 1.00 85.31 93 ILE A C 1
ATOM 729 O O . ILE A 1 93 ? -2.533 -6.469 -11.419 1.00 85.31 93 ILE A O 1
ATOM 733 N N . GLN A 1 94 ? -4.735 -6.540 -11.871 1.00 83.38 94 GLN A N 1
ATOM 734 C CA . GLN A 1 94 ? -4.678 -5.550 -12.940 1.00 83.38 94 GLN A CA 1
ATOM 735 C C . GLN A 1 94 ? -4.587 -4.159 -12.314 1.00 83.38 94 GLN A C 1
ATOM 737 O O . GLN A 1 94 ? -5.532 -3.695 -11.681 1.00 83.38 94 GLN A O 1
ATOM 742 N N . PHE A 1 95 ? -3.431 -3.515 -12.457 1.00 84.06 95 PHE A N 1
ATOM 743 C CA . PHE A 1 95 ? -3.200 -2.175 -11.932 1.00 84.06 95 PHE A CA 1
ATOM 744 C C . PHE A 1 95 ? -3.503 -1.122 -13.000 1.00 84.06 95 PHE A C 1
ATOM 746 O O . PHE A 1 95 ? -2.841 -1.077 -14.039 1.00 84.06 95 PHE A O 1
ATOM 753 N N . ASP A 1 96 ? -4.471 -0.249 -12.725 1.00 89.25 96 ASP A N 1
ATOM 754 C CA . ASP A 1 96 ? -4.711 0.956 -13.514 1.00 89.25 96 ASP A CA 1
ATOM 755 C C . ASP A 1 96 ? -3.878 2.109 -12.935 1.00 89.25 96 ASP A C 1
ATOM 757 O O . ASP A 1 96 ? -4.120 2.597 -11.830 1.00 89.25 96 ASP A O 1
ATOM 761 N N . SER A 1 97 ? -2.863 2.545 -13.681 1.00 87.88 97 SER A N 1
ATOM 762 C CA . SER A 1 97 ? -1.973 3.624 -13.246 1.00 87.88 97 SER A CA 1
ATOM 763 C C . SER A 1 97 ? -2.638 4.999 -13.249 1.00 87.88 97 SER A C 1
ATOM 765 O O . SER A 1 97 ? -2.220 5.867 -12.482 1.00 87.88 97 SER A O 1
ATOM 767 N N . VAL A 1 98 ? -3.673 5.205 -14.069 1.00 93.50 98 VAL A N 1
ATOM 768 C CA . VAL A 1 98 ? -4.457 6.444 -14.093 1.00 93.50 98 VAL A CA 1
ATOM 769 C C . VAL A 1 98 ? -5.342 6.499 -12.856 1.00 93.50 98 VAL A C 1
ATOM 771 O O . VAL A 1 98 ? -5.339 7.506 -12.147 1.00 93.50 98 VAL A O 1
ATOM 774 N N . GLU A 1 99 ? -6.039 5.404 -12.551 1.00 94.50 99 GLU A N 1
ATOM 775 C CA . GLU A 1 99 ? -6.825 5.303 -11.323 1.00 94.50 99 GLU A CA 1
ATOM 776 C C . GLU A 1 99 ? -5.920 5.418 -10.093 1.00 94.50 99 GLU A C 1
ATOM 778 O O . GLU A 1 99 ? -6.169 6.266 -9.240 1.00 94.50 99 GLU A O 1
ATOM 783 N N . GLY A 1 100 ? -4.816 4.671 -10.031 1.00 94.00 100 GLY A N 1
ATOM 784 C CA . GLY A 1 100 ? -3.860 4.739 -8.924 1.00 94.00 100 GLY A CA 1
ATOM 785 C C . GLY A 1 100 ? -3.317 6.153 -8.685 1.00 94.00 100 GLY A C 1
ATOM 786 O O . GLY A 1 100 ? -3.235 6.606 -7.542 1.00 94.00 100 GLY A O 1
ATOM 787 N N . ALA A 1 101 ? -2.997 6.891 -9.752 1.00 95.75 101 ALA A N 1
ATOM 788 C CA . ALA A 1 101 ? -2.552 8.280 -9.648 1.00 95.75 101 ALA A CA 1
ATOM 789 C C . ALA A 1 101 ? -3.658 9.230 -9.154 1.00 95.75 101 ALA A C 1
ATOM 791 O O . ALA A 1 101 ? -3.354 10.200 -8.455 1.00 95.75 101 ALA A O 1
ATOM 792 N N . SER A 1 102 ? -4.927 8.945 -9.471 1.00 97.75 102 SER A N 1
ATOM 793 C CA . SER A 1 102 ? -6.068 9.816 -9.156 1.00 97.75 102 SER A CA 1
ATOM 794 C C . SER A 1 102 ? -6.329 10.012 -7.659 1.00 97.75 102 SER A C 1
ATOM 796 O O . SER A 1 102 ? -6.993 10.975 -7.293 1.00 97.75 102 SER A O 1
ATOM 798 N N . TYR A 1 103 ? -5.796 9.147 -6.790 1.00 97.88 103 TYR A N 1
ATOM 799 C CA . TYR A 1 103 ? -5.970 9.235 -5.333 1.00 97.88 103 TYR A CA 1
ATOM 800 C C . TYR A 1 103 ? -4.667 9.051 -4.532 1.00 97.88 103 TYR A C 1
ATOM 802 O O . TYR A 1 103 ? -4.697 8.977 -3.299 1.00 97.88 103 TYR A O 1
ATOM 810 N N . TYR A 1 104 ? -3.514 8.989 -5.208 1.00 97.69 104 TYR A N 1
ATOM 811 C CA . TYR A 1 104 ? -2.215 8.658 -4.613 1.00 97.69 104 TYR A CA 1
ATOM 812 C C . TYR A 1 104 ? -1.803 9.569 -3.439 1.00 97.69 104 TYR A C 1
ATOM 814 O O . TYR A 1 104 ? -1.390 9.091 -2.377 1.00 97.69 104 TYR A O 1
ATOM 822 N N . SER A 1 105 ? -1.916 10.888 -3.598 1.00 98.19 105 SER A N 1
ATOM 823 C CA . SER A 1 105 ? -1.524 11.854 -2.564 1.00 98.19 105 SER A CA 1
ATOM 824 C C . SER A 1 105 ? -2.463 11.814 -1.359 1.00 98.19 105 SER A C 1
ATOM 826 O O . SER A 1 105 ? -2.010 11.958 -0.212 1.00 98.19 105 SER A O 1
ATOM 828 N N . ALA A 1 106 ? -3.751 11.557 -1.604 1.00 98.19 106 ALA A N 1
ATOM 829 C CA . ALA A 1 106 ? -4.752 11.371 -0.564 1.00 98.19 106 ALA A CA 1
ATOM 830 C C . ALA A 1 106 ? -4.475 10.112 0.265 1.00 98.19 106 ALA A C 1
ATOM 832 O O . ALA A 1 106 ? -4.277 10.226 1.476 1.00 98.19 106 ALA A O 1
ATOM 833 N N . ILE A 1 107 ? -4.367 8.934 -0.368 1.00 97.31 107 ILE A N 1
ATOM 834 C CA . ILE A 1 107 ? -4.144 7.669 0.355 1.00 97.31 107 ILE A CA 1
ATOM 835 C C . ILE A 1 107 ? -2.818 7.672 1.113 1.00 97.31 107 ILE A C 1
ATOM 837 O O . ILE A 1 107 ? -2.766 7.235 2.259 1.00 97.31 107 ILE A O 1
ATOM 841 N N . ARG A 1 108 ? -1.751 8.247 0.541 1.00 97.62 108 ARG A N 1
ATOM 842 C CA . ARG A 1 108 ? -0.460 8.379 1.230 1.00 97.62 108 ARG A CA 1
ATOM 843 C C . ARG A 1 108 ? -0.585 9.201 2.515 1.00 97.62 108 ARG A C 1
ATOM 845 O O . ARG A 1 108 ? 0.011 8.857 3.537 1.00 97.62 108 ARG A O 1
ATOM 852 N N . SER A 1 109 ? -1.320 10.310 2.460 1.00 98.12 109 SER A N 1
ATOM 853 C CA . SER A 1 109 ? -1.505 11.191 3.616 1.00 98.12 109 SER A CA 1
ATOM 854 C C . SER A 1 109 ? -2.417 10.552 4.666 1.00 98.12 109 SER A C 1
ATOM 856 O O . SER A 1 109 ? -2.101 10.624 5.853 1.00 98.12 109 SER A O 1
ATOM 858 N N . TYR A 1 110 ? -3.479 9.869 4.232 1.00 97.75 110 TYR A N 1
ATOM 859 C CA . TYR A 1 110 ? -4.390 9.126 5.102 1.00 97.75 110 TYR A CA 1
ATOM 860 C C . TYR A 1 110 ? -3.682 7.969 5.816 1.00 97.75 110 TYR A C 1
ATOM 862 O O . TYR A 1 110 ? -3.705 7.887 7.039 1.00 97.75 110 TYR A O 1
ATOM 870 N N . HIS A 1 111 ? -2.921 7.149 5.090 1.00 96.06 111 HIS A N 1
ATOM 871 C CA . HIS A 1 111 ? -2.139 6.055 5.668 1.00 96.06 111 HIS A CA 1
ATOM 872 C C . HIS A 1 111 ? -1.127 6.552 6.714 1.00 96.06 111 HIS A C 1
ATOM 874 O O . HIS A 1 111 ? -0.944 5.945 7.770 1.00 96.06 111 HIS A O 1
ATOM 880 N N . ARG A 1 112 ? -0.480 7.700 6.465 1.00 96.75 112 ARG A N 1
ATOM 881 C CA . ARG A 1 112 ? 0.378 8.342 7.472 1.00 96.75 112 ARG A CA 1
ATOM 882 C C . ARG A 1 112 ? -0.414 8.726 8.728 1.00 96.75 112 ARG A C 1
ATOM 884 O O . ARG A 1 112 ? 0.108 8.559 9.828 1.00 96.75 112 ARG A O 1
ATOM 891 N N . ALA A 1 113 ? -1.630 9.245 8.568 1.00 97.25 113 ALA A N 1
ATOM 892 C CA . ALA A 1 113 ? -2.493 9.639 9.677 1.00 97.25 113 ALA A CA 1
ATOM 893 C C . ALA A 1 113 ? -3.000 8.448 10.501 1.00 97.25 113 ALA A C 1
ATOM 895 O O . ALA A 1 113 ? -3.118 8.589 11.710 1.00 97.25 113 ALA A O 1
ATOM 896 N N . LEU A 1 114 ? -3.248 7.294 9.875 1.00 94.25 114 LEU A N 1
ATOM 897 C CA . LEU A 1 114 ? -3.799 6.111 10.546 1.00 94.25 114 LEU A CA 1
ATOM 898 C C . LEU A 1 114 ? -2.744 5.209 11.188 1.00 94.25 114 LEU A C 1
ATOM 900 O O . LEU A 1 114 ? -3.001 4.627 12.237 1.00 94.25 114 LEU A O 1
ATOM 904 N N . ILE A 1 115 ? -1.570 5.079 10.565 1.00 92.56 115 ILE A N 1
ATOM 905 C CA . ILE A 1 115 ? -0.575 4.077 10.978 1.00 92.56 115 ILE A CA 1
ATOM 906 C C . ILE A 1 115 ? 0.647 4.728 11.617 1.00 92.56 115 ILE A C 1
ATOM 908 O O . ILE A 1 115 ? 1.092 4.314 12.681 1.00 92.56 115 ILE A O 1
ATOM 912 N N . VAL A 1 116 ? 1.196 5.766 10.985 1.00 95.31 116 VAL A N 1
ATOM 913 C CA . VAL A 1 116 ? 2.500 6.320 11.387 1.00 95.31 116 VAL A CA 1
ATOM 914 C C . VAL A 1 116 ? 2.365 7.280 12.565 1.00 95.31 116 VAL A C 1
ATOM 916 O O . VAL A 1 116 ? 3.132 7.216 13.518 1.00 95.31 116 VAL A O 1
ATOM 919 N N . LEU A 1 117 ? 1.407 8.204 12.509 1.00 97.06 117 LEU A N 1
ATOM 920 C CA . LEU A 1 117 ? 1.237 9.208 13.560 1.00 97.06 117 LEU A CA 1
ATOM 921 C C . LEU A 1 117 ? 0.701 8.640 14.887 1.00 97.06 117 LEU A C 1
ATOM 923 O O . LEU A 1 117 ? 1.232 9.019 15.931 1.00 97.06 117 LEU A O 1
ATOM 927 N N . PRO A 1 118 ? -0.295 7.736 14.894 1.00 95.81 118 PRO A N 1
ATOM 928 C CA . PRO A 1 118 ? -0.800 7.120 16.116 1.00 95.81 118 PRO A CA 1
ATOM 929 C C . PRO A 1 118 ? -0.088 5.796 16.443 1.00 95.81 118 PRO A C 1
ATOM 931 O O . PRO A 1 118 ? -0.612 5.029 17.248 1.00 95.81 118 PRO A O 1
ATOM 934 N N . GLN A 1 119 ? 1.086 5.527 15.849 1.00 95.38 119 GLN A N 1
ATOM 935 C CA . GLN A 1 119 ? 1.792 4.239 15.911 1.00 95.38 119 GLN A CA 1
ATOM 936 C C . GLN A 1 119 ? 1.843 3.638 17.321 1.00 95.38 119 GLN A C 1
ATOM 938 O O . GLN A 1 119 ? 1.492 2.481 17.493 1.00 95.38 119 GLN A O 1
ATOM 943 N N . ILE A 1 120 ? 2.187 4.430 18.341 1.00 95.56 120 ILE A N 1
ATOM 944 C CA . ILE A 1 120 ? 2.281 3.947 19.731 1.00 95.56 120 ILE A CA 1
ATOM 945 C C . ILE A 1 120 ? 0.950 3.360 20.227 1.00 95.56 120 ILE A C 1
ATOM 947 O O . ILE A 1 120 ? 0.936 2.333 20.897 1.00 95.56 120 ILE A O 1
ATOM 951 N N . LYS A 1 121 ? -0.180 4.006 19.918 1.00 95.69 121 LYS A N 1
ATOM 952 C CA . LYS A 1 121 ? -1.500 3.499 20.319 1.00 95.69 121 LYS A CA 1
ATOM 953 C C . LYS A 1 121 ? -1.920 2.296 19.491 1.00 95.69 121 LYS A C 1
ATOM 955 O O . LYS A 1 121 ? -2.479 1.363 20.052 1.00 95.69 121 LYS A O 1
ATOM 960 N N . LEU A 1 122 ? -1.640 2.326 18.188 1.00 96.12 122 LEU A N 1
ATOM 961 C CA . LEU A 1 122 ? -1.909 1.208 17.291 1.00 96.12 122 LEU A CA 1
ATOM 962 C C . LEU A 1 122 ? -1.173 -0.057 17.760 1.00 96.12 122 LEU A C 1
ATOM 964 O O . LEU A 1 122 ? -1.790 -1.104 17.922 1.00 96.12 122 LEU A O 1
ATOM 968 N N . GLU A 1 123 ? 0.127 0.063 18.038 1.00 96.44 123 GLU A N 1
ATOM 969 C CA . GLU A 1 123 ? 0.965 -1.025 18.549 1.00 96.44 123 GLU A CA 1
ATOM 970 C C . GLU A 1 123 ? 0.471 -1.525 19.906 1.00 96.44 123 GLU A C 1
ATOM 972 O O . GLU A 1 123 ? 0.383 -2.733 20.109 1.00 96.44 123 GLU A O 1
ATOM 977 N N . LYS A 1 124 ? 0.090 -0.617 20.813 1.00 97.56 124 LYS A N 1
ATOM 978 C CA . LYS A 1 124 ? -0.427 -1.001 22.128 1.00 97.56 124 LYS A CA 1
ATOM 979 C C . LYS A 1 124 ? -1.743 -1.775 22.038 1.00 97.56 124 LYS A C 1
ATOM 981 O O . LYS A 1 124 ? -1.877 -2.798 22.697 1.00 97.56 124 LYS A O 1
ATOM 986 N N . LEU A 1 125 ? -2.695 -1.309 21.228 1.00 97.81 125 LEU A N 1
ATOM 987 C CA . LEU A 1 125 ? -3.967 -2.007 21.026 1.00 97.81 125 LEU A CA 1
ATOM 988 C C . LEU A 1 125 ? -3.744 -3.385 20.391 1.00 97.81 125 LEU A C 1
ATOM 990 O O . LEU A 1 125 ? -4.330 -4.367 20.836 1.00 97.81 125 LEU A O 1
ATOM 994 N N . TRP A 1 126 ? -2.859 -3.474 19.395 1.00 98.00 126 TRP A N 1
ATOM 995 C CA . TRP A 1 126 ? -2.490 -4.751 18.786 1.00 98.00 126 TRP A CA 1
ATOM 996 C C . TRP A 1 126 ? -1.868 -5.724 19.799 1.00 98.00 126 TRP A C 1
ATOM 998 O O . TRP A 1 126 ? -2.218 -6.906 19.835 1.00 98.00 126 TRP A O 1
ATOM 1008 N N . GLU A 1 127 ? -0.955 -5.229 20.638 1.00 98.31 127 GLU A N 1
ATOM 1009 C CA . GLU A 1 127 ? -0.343 -6.004 21.716 1.00 98.31 127 GLU A CA 1
ATOM 1010 C C . GLU A 1 127 ? -1.403 -6.510 22.706 1.00 98.31 127 GLU A C 1
ATOM 1012 O O . GLU A 1 127 ? -1.425 -7.700 23.021 1.00 98.31 127 GLU A O 1
ATOM 1017 N N . ASP A 1 128 ? -2.321 -5.645 23.140 1.00 98.38 128 ASP A N 1
ATOM 1018 C CA . ASP A 1 128 ? -3.386 -6.010 24.079 1.00 98.38 128 ASP A CA 1
ATOM 1019 C C . ASP A 1 128 ? -4.337 -7.059 23.505 1.00 98.38 128 ASP A C 1
ATOM 1021 O O . ASP A 1 128 ? -4.677 -8.017 24.199 1.00 98.38 128 ASP A O 1
ATOM 1025 N N . LEU A 1 129 ? -4.725 -6.923 22.232 1.00 98.06 129 LEU A N 1
ATOM 1026 C CA . LEU A 1 129 ? -5.529 -7.924 21.529 1.00 98.06 129 LEU A CA 1
ATOM 1027 C C . LEU A 1 129 ? -4.818 -9.276 21.482 1.00 98.06 129 LEU A C 1
ATOM 1029 O O . LEU A 1 129 ? -5.425 -10.311 21.761 1.00 98.06 129 LEU A O 1
ATOM 1033 N N . THR A 1 130 ? -3.524 -9.265 21.160 1.00 98.25 130 THR A N 1
ATOM 1034 C CA . THR A 1 130 ? -2.716 -10.484 21.056 1.00 98.25 130 THR A CA 1
ATOM 1035 C C . THR A 1 130 ? -2.608 -11.181 22.411 1.00 98.25 130 THR A C 1
ATOM 1037 O O . THR A 1 130 ? -2.833 -12.388 22.498 1.00 98.25 130 THR A O 1
ATOM 1040 N N . TRP A 1 131 ? -2.336 -10.434 23.486 1.00 98.44 131 TRP A N 1
ATOM 1041 C CA . TRP A 1 131 ? -2.280 -11.005 24.833 1.00 98.44 131 TRP A CA 1
ATOM 1042 C C . TRP A 1 131 ? -3.642 -11.470 25.339 1.00 98.44 131 TRP A C 1
ATOM 1044 O O . TRP A 1 131 ? -3.719 -12.507 25.989 1.00 98.44 131 TRP A O 1
ATOM 1054 N N . ALA A 1 132 ? -4.726 -10.755 25.034 1.00 98.44 132 ALA A N 1
ATOM 1055 C CA . ALA A 1 132 ? -6.069 -11.187 25.407 1.00 98.44 132 ALA A CA 1
ATOM 1056 C C . ALA A 1 132 ? -6.455 -12.513 24.732 1.00 98.44 132 ALA A C 1
ATOM 1058 O O . ALA A 1 132 ? -7.099 -13.351 25.367 1.00 98.44 132 ALA A O 1
ATOM 1059 N N . LEU A 1 133 ? -6.052 -12.719 23.474 1.00 98.50 133 LEU A N 1
ATOM 1060 C CA . LEU A 1 133 ? -6.252 -13.982 22.768 1.00 98.50 133 LEU A CA 1
ATOM 1061 C C . LEU A 1 133 ? -5.396 -15.106 23.370 1.00 98.50 133 LEU A C 1
ATOM 1063 O O . LEU A 1 133 ? -5.926 -16.174 23.673 1.00 98.50 133 LEU A O 1
ATOM 1067 N N . GLU A 1 134 ? -4.100 -14.861 23.580 1.00 98.12 134 GLU A N 1
ATOM 1068 C CA . GLU A 1 134 ? -3.161 -15.855 24.127 1.00 98.12 134 GLU A CA 1
ATOM 1069 C C . GLU A 1 134 ? -3.547 -16.290 25.552 1.00 98.12 134 GLU A C 1
ATOM 1071 O O . GLU A 1 134 ? -3.514 -17.476 25.881 1.00 98.12 134 GLU A O 1
ATOM 1076 N N . ASP A 1 135 ? -3.999 -15.346 26.383 1.00 97.94 135 ASP A N 1
ATOM 1077 C CA . ASP A 1 135 ? -4.498 -15.610 27.738 1.00 97.94 135 ASP A CA 1
ATOM 1078 C C . ASP A 1 135 ? -5.888 -16.285 27.748 1.00 97.94 135 ASP A C 1
ATOM 1080 O O . ASP A 1 135 ? -6.396 -16.642 28.815 1.00 97.94 135 ASP A O 1
ATOM 1084 N N . GLY A 1 136 ? -6.536 -16.436 26.588 1.00 97.94 136 GLY A N 1
ATOM 1085 C CA . GLY A 1 136 ? -7.874 -17.015 26.451 1.00 97.94 136 GLY A CA 1
ATOM 1086 C C . GLY A 1 136 ? -9.011 -16.136 26.985 1.00 97.94 136 GLY A C 1
ATOM 1087 O O . GLY A 1 136 ? -10.088 -16.658 27.277 1.00 97.94 136 GLY A O 1
ATOM 1088 N N . LYS A 1 137 ? -8.786 -14.823 27.131 1.00 98.38 137 LYS A N 1
ATOM 1089 C CA . LYS A 1 137 ? -9.802 -13.842 27.563 1.00 98.38 137 LYS A CA 1
ATOM 1090 C C . LYS A 1 137 ? -10.805 -13.534 26.456 1.00 98.38 137 LYS A C 1
ATOM 1092 O O . LYS A 1 137 ? -11.979 -13.316 26.731 1.00 98.38 137 LYS A O 1
ATOM 1097 N N . ILE A 1 138 ? -10.351 -13.570 25.206 1.00 98.50 138 ILE A N 1
ATOM 1098 C CA . ILE A 1 138 ? -11.200 -13.443 24.020 1.00 98.50 138 ILE A CA 1
ATOM 1099 C C . ILE A 1 138 ? -11.046 -14.661 23.109 1.00 98.50 138 ILE A C 1
ATOM 1101 O O . ILE A 1 138 ? -10.051 -15.382 23.136 1.00 98.50 138 ILE A O 1
ATOM 1105 N N . THR A 1 139 ? -12.059 -14.897 22.285 1.00 98.38 139 THR A N 1
ATOM 1106 C CA . THR A 1 139 ? -12.044 -15.925 21.241 1.00 98.38 139 THR A CA 1
ATOM 1107 C C . THR A 1 139 ? -11.321 -15.434 19.987 1.00 98.38 139 THR A C 1
ATOM 1109 O O . THR A 1 139 ? -11.246 -14.231 19.740 1.00 98.38 139 THR A O 1
ATOM 1112 N N . GLN A 1 140 ? -10.879 -16.363 19.131 1.00 98.25 140 GLN A N 1
ATOM 1113 C CA . GLN A 1 140 ? -10.320 -16.023 17.814 1.00 98.25 140 GLN A CA 1
ATOM 1114 C C . GLN A 1 140 ? -11.273 -15.140 16.994 1.00 98.25 140 GLN A C 1
ATOM 1116 O O . GLN A 1 140 ? -10.835 -14.184 16.375 1.00 98.25 140 GLN A O 1
ATOM 1121 N N . ALA A 1 141 ? -12.582 -15.409 17.044 1.00 98.31 141 ALA A N 1
ATOM 1122 C CA . ALA A 1 141 ? -13.569 -14.620 16.310 1.00 98.31 141 ALA A CA 1
ATOM 1123 C C . ALA A 1 141 ? -13.660 -13.165 16.806 1.00 98.31 141 ALA A C 1
ATOM 1125 O O . ALA A 1 141 ? -13.826 -12.259 15.999 1.00 98.31 141 ALA A O 1
ATOM 1126 N N . GLN A 1 142 ? -13.536 -12.935 18.118 1.00 98.31 142 GLN A N 1
ATOM 1127 C CA . GLN A 1 142 ? -13.490 -11.579 18.684 1.00 98.31 142 GLN A CA 1
ATOM 1128 C C . GLN A 1 142 ? -12.181 -10.869 18.332 1.00 98.31 142 GLN A C 1
ATOM 1130 O O . GLN A 1 142 ? -12.195 -9.681 18.029 1.00 98.31 142 GLN A O 1
ATOM 1135 N N . PHE A 1 143 ? -11.061 -11.596 18.349 1.00 98.38 143 PHE A N 1
ATOM 1136 C CA . PHE A 1 143 ? -9.777 -11.063 17.905 1.00 98.38 143 PHE A CA 1
ATOM 1137 C C . PHE A 1 143 ? -9.835 -10.638 16.433 1.00 98.38 143 PHE A C 1
ATOM 1139 O O . PHE A 1 143 ? -9.471 -9.510 16.123 1.00 98.38 143 PHE A O 1
ATOM 1146 N N . ASP A 1 144 ? -10.327 -11.509 15.548 1.00 97.94 144 ASP A N 1
ATOM 1147 C CA . ASP A 1 144 ? -10.406 -11.248 14.108 1.00 97.94 144 ASP A CA 1
ATOM 1148 C C . ASP A 1 144 ? -11.303 -10.036 13.800 1.00 97.94 144 ASP A C 1
ATOM 1150 O O . ASP A 1 144 ? -10.941 -9.211 12.962 1.00 97.94 144 ASP A O 1
ATOM 1154 N N . ASP A 1 145 ? -12.437 -9.894 14.500 1.00 98.00 145 ASP A N 1
ATOM 1155 C CA . ASP A 1 145 ? -13.337 -8.739 14.367 1.00 98.00 145 ASP A CA 1
ATOM 1156 C C . ASP A 1 145 ? -12.653 -7.427 14.775 1.00 98.00 145 ASP A C 1
ATOM 1158 O O . ASP A 1 145 ? -12.589 -6.484 13.984 1.00 98.00 145 ASP A O 1
ATOM 1162 N N . LEU A 1 146 ? -12.074 -7.377 15.980 1.00 97.94 146 LEU A N 1
ATOM 1163 C CA . LEU A 1 146 ? -11.401 -6.177 16.482 1.00 97.94 146 LEU A CA 1
ATOM 1164 C C . LEU A 1 146 ? -10.183 -5.819 15.623 1.00 97.94 146 LEU A C 1
ATOM 1166 O O . LEU A 1 146 ? -10.010 -4.658 15.258 1.00 97.94 146 LEU A O 1
ATOM 1170 N N . ALA A 1 147 ? -9.372 -6.812 15.248 1.00 96.75 147 ALA A N 1
ATOM 1171 C CA . ALA A 1 147 ? -8.211 -6.634 14.383 1.00 96.75 147 ALA A CA 1
ATOM 1172 C C . ALA A 1 147 ? -8.595 -6.089 13.001 1.00 96.75 147 ALA A C 1
ATOM 1174 O O . ALA A 1 147 ? -7.899 -5.224 12.468 1.00 96.75 147 ALA A O 1
ATOM 1175 N N . PHE A 1 148 ? -9.706 -6.559 12.426 1.00 96.44 148 PHE A N 1
ATOM 1176 C CA . PHE A 1 148 ? -10.225 -6.035 11.165 1.00 96.44 148 PHE A CA 1
ATOM 1177 C C . PHE A 1 148 ? -10.678 -4.577 11.315 1.00 96.44 148 PHE A C 1
ATOM 1179 O O . PHE A 1 148 ? -10.244 -3.706 10.556 1.00 96.44 148 PHE A O 1
ATOM 1186 N N . ARG A 1 149 ? -11.488 -4.292 12.342 1.00 96.69 149 ARG A N 1
ATOM 1187 C CA . ARG A 1 149 ? -12.054 -2.960 12.587 1.00 96.69 149 ARG A CA 1
ATOM 1188 C C . ARG A 1 149 ? -10.995 -1.907 12.887 1.00 96.69 149 ARG A C 1
ATOM 1190 O O . ARG A 1 149 ? -11.197 -0.754 12.526 1.00 96.69 149 ARG A O 1
ATOM 1197 N N . MET A 1 150 ? -9.840 -2.265 13.457 1.00 94.75 150 MET A N 1
ATOM 1198 C CA . MET A 1 150 ? -8.729 -1.321 13.683 1.00 94.75 150 MET A CA 1
ATOM 1199 C C . MET A 1 150 ? -8.338 -0.529 12.427 1.00 94.75 150 MET A C 1
ATOM 1201 O O . MET A 1 150 ? -7.983 0.642 12.532 1.00 94.75 150 MET A O 1
ATOM 1205 N N . GLY A 1 151 ? -8.377 -1.156 11.249 1.00 90.00 151 GLY A N 1
ATOM 1206 C CA . GLY A 1 151 ? -7.965 -0.536 9.989 1.00 90.00 151 GLY A CA 1
ATOM 1207 C C . GLY A 1 151 ? -9.103 -0.210 9.026 1.00 90.00 151 GLY A C 1
ATOM 1208 O O . GLY A 1 151 ? -8.815 0.320 7.952 1.00 90.00 151 GLY A O 1
ATOM 1209 N N . ASP A 1 152 ? -10.357 -0.539 9.357 1.00 94.56 152 ASP A N 1
ATO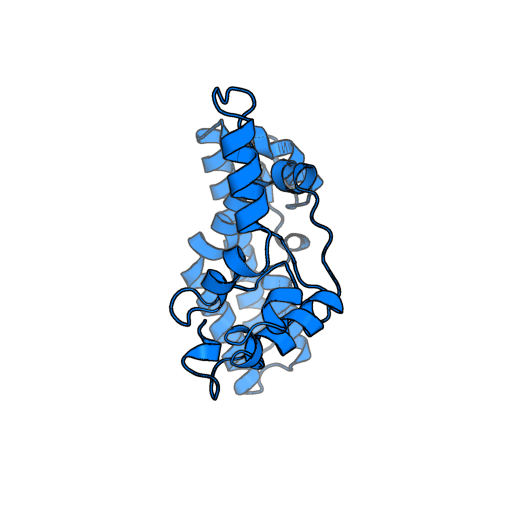M 1210 C CA . ASP A 1 152 ? -11.486 -0.337 8.447 1.00 94.56 152 ASP A CA 1
ATOM 1211 C C . ASP A 1 152 ? -11.840 1.159 8.363 1.00 94.56 152 ASP A C 1
ATOM 1213 O O . ASP A 1 152 ? -12.306 1.736 9.348 1.00 94.56 152 ASP A O 1
ATOM 1217 N N . PRO A 1 153 ? -11.660 1.823 7.203 1.00 94.50 153 PRO A N 1
ATOM 1218 C CA . PRO A 1 153 ? -12.012 3.231 7.064 1.00 94.50 153 PRO A CA 1
ATOM 1219 C C . PRO A 1 153 ? -13.499 3.505 7.328 1.00 94.50 153 PRO A C 1
ATOM 1221 O O . PRO A 1 153 ? -13.827 4.629 7.706 1.00 94.50 153 PRO A O 1
ATOM 1224 N N . ASN A 1 154 ? -14.393 2.519 7.158 1.00 95.94 154 ASN A N 1
ATOM 1225 C CA . ASN A 1 154 ? -15.825 2.681 7.435 1.00 95.94 154 ASN A CA 1
ATOM 1226 C C . ASN A 1 154 ? -16.121 2.920 8.921 1.00 95.94 154 ASN A C 1
ATOM 1228 O O . ASN A 1 154 ? -17.085 3.617 9.239 1.00 95.94 154 ASN A O 1
ATOM 1232 N N . ASP A 1 155 ? -15.263 2.409 9.803 1.00 96.56 155 ASP A N 1
ATOM 1233 C CA . ASP A 1 155 ? -15.367 2.576 11.252 1.00 96.56 155 ASP A CA 1
ATOM 1234 C C . ASP A 1 155 ? -14.639 3.839 11.747 1.00 96.56 155 ASP A C 1
ATOM 1236 O O . ASP A 1 155 ? -14.662 4.152 12.934 1.00 96.56 155 ASP A O 1
ATOM 1240 N N . ILE A 1 156 ? -14.023 4.616 10.845 1.00 97.44 156 ILE A N 1
ATOM 1241 C CA . ILE A 1 156 ? -13.248 5.818 11.184 1.00 97.44 156 ILE A CA 1
ATOM 1242 C C . ILE A 1 156 ? -13.857 7.056 10.497 1.00 97.44 156 ILE A C 1
ATOM 1244 O O . ILE A 1 156 ? -13.219 7.682 9.638 1.00 97.44 156 ILE A O 1
ATOM 1248 N N . PRO A 1 157 ? -15.099 7.451 10.847 1.00 97.88 157 PRO A N 1
ATOM 1249 C CA . PRO A 1 157 ? -15.680 8.688 10.349 1.00 97.88 157 PRO A CA 1
ATOM 1250 C C . PRO A 1 157 ? -14.929 9.898 10.916 1.00 97.88 157 PRO A C 1
ATOM 1252 O O . PRO A 1 157 ? -14.548 9.942 12.086 1.00 97.88 157 PRO A O 1
ATOM 1255 N N . PHE A 1 158 ? -14.750 10.929 10.097 1.00 98.31 158 PHE A N 1
ATOM 1256 C CA . PHE A 1 158 ? -14.094 12.175 10.496 1.00 98.31 158 PHE A CA 1
ATOM 1257 C C . PHE A 1 158 ? -14.888 13.380 9.998 1.00 98.31 158 PHE A C 1
ATOM 1259 O O . PHE A 1 158 ? -15.666 13.277 9.058 1.00 98.31 158 PHE A O 1
ATOM 1266 N N . VAL A 1 159 ? -14.699 14.541 10.621 1.00 98.38 159 VAL A N 1
ATOM 1267 C CA . VAL A 1 159 ? -15.282 15.797 10.126 1.00 98.38 159 VAL A CA 1
ATOM 1268 C C . VAL A 1 159 ? -14.281 16.449 9.177 1.00 98.38 159 VAL A C 1
ATOM 1270 O O . VAL A 1 159 ? -13.184 16.798 9.613 1.00 98.38 159 VAL A O 1
ATOM 1273 N N . ASP A 1 160 ? -14.632 16.620 7.899 1.00 97.81 160 ASP A N 1
ATOM 1274 C CA . ASP A 1 160 ? -13.786 17.357 6.953 1.00 97.81 160 ASP A CA 1
ATOM 1275 C C . ASP A 1 160 ? -13.745 18.840 7.378 1.00 97.81 160 ASP A C 1
ATOM 1277 O O . ASP A 1 160 ? -14.779 19.515 7.404 1.00 97.81 160 ASP A O 1
ATOM 1281 N N . PRO A 1 161 ? -12.564 19.385 7.722 1.00 97.06 161 PRO A N 1
ATOM 1282 C CA . PRO A 1 161 ? -12.437 20.754 8.212 1.00 97.06 161 PRO A CA 1
ATOM 1283 C C . PRO A 1 161 ? -12.781 21.823 7.165 1.00 97.06 161 PRO A C 1
ATOM 1285 O O . PRO A 1 161 ? -12.999 22.978 7.531 1.00 97.06 161 PRO A O 1
ATOM 1288 N N . ALA A 1 162 ? -12.806 21.488 5.872 1.00 95.56 162 ALA A N 1
ATOM 1289 C CA . ALA A 1 162 ? -13.163 22.425 4.812 1.00 95.56 162 ALA A CA 1
ATOM 1290 C C . ALA A 1 162 ? -14.678 22.549 4.608 1.00 95.56 162 ALA A C 1
ATOM 1292 O O . ALA A 1 162 ? -15.146 23.622 4.224 1.00 95.56 162 ALA A O 1
ATOM 1293 N N . THR A 1 163 ? -15.436 21.478 4.841 1.00 96.56 163 THR A N 1
ATOM 1294 C CA . THR A 1 163 ? -16.889 21.432 4.598 1.00 96.56 163 THR A CA 1
ATOM 1295 C C . THR A 1 163 ? -17.703 21.437 5.890 1.00 96.56 163 THR A C 1
ATOM 1297 O O . THR A 1 163 ? -18.861 21.852 5.883 1.00 96.56 163 THR A O 1
ATOM 1300 N N . GLY A 1 164 ? -17.113 20.982 6.998 1.00 97.25 164 GLY A N 1
ATOM 1301 C CA . GLY A 1 164 ? -17.800 20.716 8.259 1.00 97.25 164 GLY A CA 1
ATOM 1302 C C . GLY A 1 164 ? -18.690 19.468 8.228 1.00 97.25 164 GLY A C 1
ATOM 1303 O O . GLY A 1 164 ? -19.463 19.268 9.164 1.00 97.25 164 GLY A O 1
ATOM 1304 N N . THR A 1 165 ? -18.622 18.651 7.173 1.00 97.75 165 THR A N 1
ATOM 1305 C CA . THR A 1 165 ? -19.417 17.422 7.030 1.00 97.75 165 THR A CA 1
ATOM 1306 C C . THR A 1 165 ? -18.670 16.218 7.586 1.00 97.75 165 THR A C 1
ATOM 1308 O O . THR A 1 165 ? -17.443 16.164 7.550 1.00 97.75 165 THR A O 1
ATOM 1311 N N . THR A 1 166 ? -19.413 15.254 8.132 1.00 98.19 166 THR A N 1
ATOM 1312 C CA . THR A 1 166 ? -18.847 13.955 8.504 1.00 98.19 166 THR A CA 1
ATOM 1313 C C . THR A 1 166 ? -18.685 13.103 7.252 1.00 98.19 166 THR A C 1
ATOM 1315 O O . THR A 1 166 ? -19.657 12.879 6.537 1.00 98.19 166 THR A O 1
ATOM 1318 N N . GLU A 1 167 ? -17.471 12.621 7.022 1.00 98.31 167 GLU A N 1
ATOM 1319 C CA . GLU A 1 167 ? -17.062 11.840 5.859 1.00 98.31 167 GLU A CA 1
ATOM 1320 C C . GLU A 1 167 ? -16.381 10.535 6.295 1.00 98.31 167 GLU A C 1
ATOM 1322 O O . GLU A 1 167 ? -15.922 10.390 7.431 1.00 98.31 167 GLU A O 1
ATOM 1327 N N . ILE A 1 168 ? -16.289 9.596 5.355 1.00 97.50 168 ILE A N 1
ATOM 1328 C CA . ILE A 1 168 ? -15.516 8.353 5.453 1.00 97.50 168 ILE A CA 1
ATOM 1329 C C . ILE A 1 168 ? -14.489 8.351 4.320 1.00 97.50 168 ILE A C 1
ATOM 1331 O O . ILE A 1 168 ? -14.756 8.851 3.221 1.00 97.50 168 ILE A O 1
ATOM 1335 N N . PHE A 1 169 ? -13.309 7.776 4.561 1.00 97.75 169 PHE A N 1
ATOM 1336 C CA . PHE A 1 169 ? -12.257 7.721 3.550 1.00 97.75 169 PHE A CA 1
ATOM 1337 C C . PHE A 1 169 ? -12.566 6.664 2.479 1.00 97.75 169 PHE A C 1
ATOM 1339 O O . PHE A 1 169 ? -12.138 5.515 2.548 1.00 97.75 169 PHE A O 1
ATOM 1346 N N . THR A 1 170 ? -13.337 7.069 1.474 1.00 97.81 170 THR A N 1
ATOM 1347 C CA . THR A 1 170 ? -13.673 6.257 0.297 1.00 97.81 170 THR A CA 1
ATOM 1348 C C . THR A 1 170 ? -12.769 6.595 -0.887 1.00 97.81 170 THR A C 1
ATOM 1350 O O . THR A 1 170 ? -12.145 7.657 -0.916 1.00 97.81 170 THR A O 1
ATOM 1353 N N . LEU A 1 171 ? -12.747 5.737 -1.915 1.00 96.75 171 LEU A N 1
ATOM 1354 C CA . LEU A 1 171 ? -12.063 6.040 -3.179 1.00 96.75 171 LEU A CA 1
ATOM 1355 C C . LEU A 1 171 ? -12.554 7.362 -3.789 1.00 96.75 171 LEU A C 1
ATOM 1357 O O . LEU A 1 171 ? -11.743 8.204 -4.161 1.00 96.75 171 LEU A O 1
ATOM 1361 N N . ALA A 1 172 ? -13.872 7.576 -3.830 1.00 98.12 172 ALA A N 1
ATOM 1362 C CA . ALA A 1 172 ? -14.460 8.795 -4.381 1.00 98.12 172 ALA A CA 1
ATOM 1363 C C . ALA A 1 172 ? -14.032 10.048 -3.599 1.00 98.12 172 ALA A C 1
ATOM 1365 O O . ALA A 1 172 ? -13.677 11.061 -4.203 1.00 98.12 172 ALA A O 1
ATOM 1366 N N . TYR A 1 173 ? -14.014 9.973 -2.263 1.00 98.25 173 TYR A N 1
ATOM 1367 C CA . TYR A 1 173 ? -13.518 11.064 -1.426 1.00 98.25 173 TYR A CA 1
ATOM 1368 C C . TYR A 1 173 ? -12.026 11.318 -1.680 1.00 98.25 173 TYR A C 1
ATOM 1370 O O . TYR A 1 173 ? -11.622 12.453 -1.919 1.00 98.25 173 TYR A O 1
ATOM 1378 N N . ALA A 1 174 ? -11.212 10.258 -1.704 1.00 98.44 174 ALA A N 1
ATOM 1379 C CA . ALA A 1 174 ? -9.778 10.347 -1.947 1.00 98.44 174 ALA A CA 1
ATOM 1380 C C . ALA A 1 174 ? -9.462 10.994 -3.307 1.00 98.44 174 ALA A C 1
ATOM 1382 O O . ALA A 1 174 ? -8.615 11.884 -3.372 1.00 98.44 174 ALA A O 1
ATOM 1383 N N . GLN A 1 175 ? -10.187 10.612 -4.364 1.00 98.50 175 GLN A N 1
ATOM 1384 C CA . GLN A 1 175 ? -10.091 11.222 -5.693 1.00 98.50 175 GLN A CA 1
ATOM 1385 C C . GLN A 1 175 ? -10.484 12.703 -5.679 1.00 98.50 175 GLN A C 1
ATOM 1387 O O . GLN A 1 175 ? -9.788 13.532 -6.261 1.00 98.50 175 GLN A O 1
ATOM 1392 N N . ALA A 1 176 ? -11.565 13.058 -4.978 1.00 98.25 176 ALA A N 1
ATOM 1393 C CA . ALA A 1 176 ? -12.054 14.434 -4.915 1.00 98.25 176 ALA A CA 1
ATOM 1394 C C . ALA A 1 176 ? -11.056 15.405 -4.259 1.00 98.25 176 ALA A C 1
ATOM 1396 O O . ALA A 1 176 ? -11.034 16.589 -4.600 1.00 98.25 176 ALA A O 1
ATOM 1397 N N . ILE A 1 177 ? -10.223 14.921 -3.332 1.00 98.19 177 ILE A N 1
ATOM 1398 C CA . ILE A 1 177 ? -9.282 15.761 -2.577 1.00 98.19 177 ILE A CA 1
ATOM 1399 C C . ILE A 1 177 ? -7.832 15.676 -3.071 1.00 98.19 177 ILE A C 1
ATOM 1401 O O . ILE A 1 177 ? -6.996 16.449 -2.600 1.00 98.19 177 ILE A O 1
ATOM 1405 N N . ASN A 1 178 ? -7.512 14.745 -3.977 1.00 98.44 178 ASN A N 1
ATOM 1406 C CA . ASN A 1 178 ? -6.139 14.336 -4.291 1.00 98.44 178 ASN A CA 1
ATOM 1407 C C . ASN A 1 178 ? -5.232 15.491 -4.746 1.00 98.44 178 ASN A C 1
ATOM 1409 O O . ASN A 1 178 ? -4.120 15.651 -4.241 1.00 98.44 178 ASN A O 1
ATOM 1413 N N . ASP A 1 179 ? -5.723 16.342 -5.644 1.00 98.06 179 ASP A N 1
ATOM 1414 C CA . ASP A 1 179 ? -4.943 17.478 -6.146 1.00 98.06 179 ASP A CA 1
ATOM 1415 C C . ASP A 1 179 ? -4.753 18.548 -5.067 1.00 98.06 179 ASP A C 1
ATOM 1417 O O . ASP A 1 179 ? -3.687 19.158 -4.933 1.00 98.06 179 ASP A O 1
ATOM 1421 N N . ARG A 1 180 ? -5.790 18.774 -4.256 1.00 97.94 180 ARG A N 1
ATOM 1422 C CA . ARG A 1 180 ? -5.775 19.802 -3.215 1.00 97.94 180 ARG A CA 1
ATOM 1423 C C . ARG A 1 180 ? -4.869 19.405 -2.058 1.00 97.94 180 ARG A C 1
ATOM 1425 O O . ARG A 1 180 ? -4.122 20.243 -1.569 1.00 97.94 180 ARG A O 1
ATOM 1432 N N . ILE A 1 181 ? -4.897 18.144 -1.631 1.00 97.62 181 ILE A N 1
ATOM 1433 C CA . ILE A 1 181 ? -4.038 17.671 -0.539 1.00 97.62 181 ILE A CA 1
ATOM 1434 C C . ILE A 1 181 ? -2.553 17.665 -0.928 1.00 97.62 181 ILE A C 1
ATOM 1436 O O . ILE A 1 181 ? -1.693 17.759 -0.054 1.00 97.62 181 ILE A O 1
ATOM 1440 N N . GLU A 1 182 ? -2.229 17.581 -2.220 1.00 96.75 182 GLU A N 1
ATOM 1441 C CA . GLU A 1 182 ? -0.852 17.718 -2.703 1.00 96.75 182 GLU A CA 1
ATOM 1442 C C . GLU A 1 182 ? -0.389 19.181 -2.721 1.00 96.75 182 GLU A C 1
ATOM 1444 O O . GLU A 1 182 ? 0.747 19.479 -2.353 1.00 96.75 182 GLU A O 1
ATOM 1449 N N . THR A 1 183 ? -1.265 20.099 -3.134 1.00 97.75 183 THR A N 1
ATOM 1450 C CA . THR A 1 183 ? -0.888 21.485 -3.455 1.00 97.75 183 THR A CA 1
ATOM 1451 C C . THR A 1 183 ? -1.129 22.486 -2.322 1.00 97.75 183 THR A C 1
ATOM 1453 O O . THR A 1 183 ? -0.410 23.481 -2.222 1.00 97.75 183 THR A O 1
ATOM 1456 N N . ASP A 1 184 ? -2.102 22.235 -1.446 1.00 98.25 184 ASP A N 1
ATOM 1457 C CA . ASP A 1 184 ? -2.485 23.108 -0.334 1.00 98.25 184 ASP A CA 1
ATOM 1458 C C . ASP A 1 184 ? -2.021 22.515 1.007 1.00 98.25 184 ASP A C 1
ATOM 1460 O O . ASP A 1 184 ? -2.650 21.632 1.596 1.00 98.25 184 ASP A O 1
ATOM 1464 N N . VAL A 1 185 ? -0.895 23.031 1.509 1.00 97.62 185 VAL A N 1
ATOM 1465 C CA . VAL A 1 185 ? -0.263 22.570 2.757 1.00 97.62 185 VAL A CA 1
ATOM 1466 C C . VAL A 1 185 ? -1.159 22.787 3.979 1.00 97.62 185 VAL A C 1
ATOM 1468 O O . VAL A 1 185 ? -1.155 21.954 4.884 1.00 97.62 185 VAL A O 1
ATOM 1471 N N . VAL A 1 186 ? -1.932 23.878 4.022 1.00 98.12 186 VAL A N 1
ATOM 1472 C CA . VAL A 1 186 ? -2.806 24.183 5.168 1.00 98.12 186 VAL A CA 1
ATOM 1473 C C . VAL A 1 186 ? -4.006 23.246 5.167 1.00 98.12 186 VAL A C 1
ATOM 1475 O O . VAL A 1 186 ? -4.334 22.673 6.204 1.00 98.12 186 VAL A O 1
ATOM 1478 N N . TYR A 1 187 ? -4.621 23.036 4.001 1.00 98.25 187 TYR A N 1
ATOM 1479 C CA . TYR A 1 187 ? -5.688 22.050 3.847 1.00 98.25 187 TYR A CA 1
ATOM 1480 C C . TYR A 1 187 ? -5.216 20.650 4.244 1.00 98.25 187 TYR A C 1
ATOM 1482 O O . TYR A 1 187 ? -5.860 19.997 5.064 1.00 98.25 187 TYR A O 1
ATOM 1490 N N . LYS A 1 188 ? -4.053 20.224 3.734 1.00 98.31 188 LYS A N 1
ATOM 1491 C CA . LYS A 1 188 ? -3.443 18.941 4.093 1.00 98.31 188 LYS A CA 1
ATOM 1492 C C . LYS A 1 188 ? -3.241 18.801 5.594 1.00 98.31 188 LYS A C 1
ATOM 1494 O O . LYS A 1 188 ? -3.587 17.762 6.143 1.00 98.31 188 LYS A O 1
ATOM 1499 N N . GLN A 1 189 ? -2.668 19.813 6.244 1.00 98.31 189 GLN A N 1
ATOM 1500 C CA . GLN A 1 189 ? -2.399 19.763 7.677 1.00 98.31 189 GLN A CA 1
ATOM 1501 C C . GLN A 1 189 ? -3.698 19.604 8.474 1.00 98.31 189 GLN A C 1
ATOM 1503 O O . GLN A 1 189 ? -3.814 18.661 9.249 1.00 98.31 189 GLN A O 1
ATOM 1508 N N . ASN A 1 190 ? -4.697 20.452 8.215 1.00 98.44 190 ASN A N 1
ATOM 1509 C CA . ASN A 1 190 ? -5.978 20.401 8.921 1.00 98.44 190 ASN A CA 1
ATOM 1510 C C . ASN A 1 190 ? -6.690 19.056 8.729 1.00 98.44 190 ASN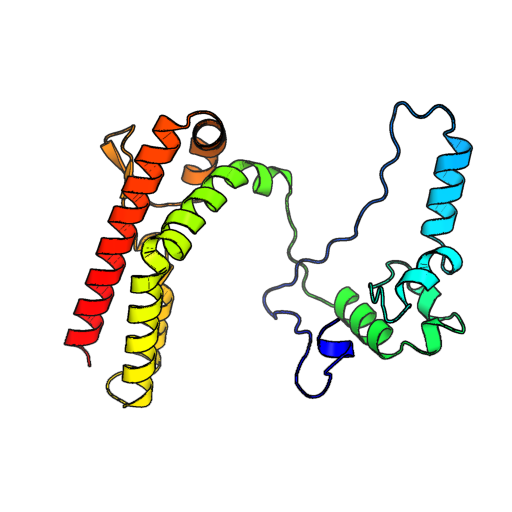 A C 1
ATOM 1512 O O . ASN A 1 190 ? -7.257 18.512 9.674 1.00 98.44 190 ASN A O 1
ATOM 1516 N N . LEU A 1 191 ? -6.670 18.520 7.507 1.00 98.44 191 LEU A N 1
ATOM 1517 C CA . LEU A 1 191 ? -7.330 17.257 7.201 1.00 98.44 191 LEU A CA 1
ATOM 1518 C C . LEU A 1 191 ? -6.594 16.062 7.825 1.00 98.44 191 LEU A C 1
ATOM 1520 O O . LEU A 1 191 ? -7.232 15.173 8.382 1.00 98.44 191 LEU A O 1
ATOM 1524 N N . VAL A 1 192 ? -5.256 16.065 7.808 1.00 98.50 192 VAL A N 1
ATOM 1525 C CA . VAL A 1 192 ? -4.450 15.059 8.517 1.00 98.50 192 VAL A CA 1
ATOM 1526 C C . VAL A 1 192 ? -4.716 15.107 10.019 1.00 98.50 192 VAL A C 1
ATOM 1528 O O . VAL A 1 192 ? -4.877 14.051 10.621 1.00 98.50 192 VAL A O 1
ATOM 1531 N N . ASP A 1 193 ? -4.814 16.292 10.623 1.00 98.56 193 ASP A N 1
ATOM 1532 C CA . ASP A 1 193 ? -5.134 16.425 12.048 1.00 98.56 193 ASP A CA 1
ATOM 1533 C C . ASP A 1 193 ? -6.535 15.882 12.371 1.00 98.56 193 ASP A C 1
ATOM 1535 O O . ASP A 1 193 ? -6.710 15.195 13.380 1.00 98.56 193 ASP A O 1
ATOM 1539 N N . ALA A 1 194 ? -7.516 16.110 11.490 1.00 98.56 194 ALA A N 1
ATOM 1540 C CA . ALA A 1 194 ? -8.856 15.540 11.621 1.00 98.56 194 ALA A CA 1
ATOM 1541 C C . ALA A 1 194 ? -8.840 14.001 11.556 1.00 98.56 194 ALA A C 1
ATOM 1543 O O . ALA A 1 194 ? -9.457 13.346 12.397 1.00 98.56 194 ALA A O 1
ATOM 1544 N N . TRP A 1 195 ? -8.091 13.413 10.618 1.00 98.62 195 TRP A N 1
ATOM 1545 C CA . TRP A 1 195 ? -7.922 11.958 10.527 1.00 98.62 195 TRP A CA 1
ATOM 1546 C C . TRP A 1 195 ? -7.200 11.369 11.738 1.00 98.62 195 TRP A C 1
ATOM 1548 O O . TRP A 1 195 ? -7.615 10.336 12.255 1.00 98.62 195 TRP A O 1
ATOM 1558 N N . VAL A 1 196 ? -6.148 12.037 12.223 1.00 98.50 196 VAL A N 1
ATOM 1559 C CA . VAL A 1 196 ? -5.421 11.625 13.431 1.00 98.50 196 VAL A CA 1
ATOM 1560 C C . VAL A 1 196 ? -6.342 11.655 14.644 1.00 98.50 196 VAL A C 1
ATOM 1562 O O . VAL A 1 196 ? -6.291 10.744 15.466 1.00 98.50 196 VAL A O 1
ATOM 1565 N N . LEU A 1 197 ? -7.183 12.678 14.788 1.00 98.25 197 LEU A N 1
ATOM 1566 C CA . LEU A 1 197 ? -8.155 12.729 15.875 1.00 98.25 197 LEU A CA 1
ATOM 1567 C C . LEU A 1 197 ? -9.159 11.572 15.776 1.00 98.25 197 LEU A C 1
ATOM 1569 O O . LEU A 1 197 ? -9.365 10.875 16.767 1.00 98.25 197 LEU A O 1
ATOM 1573 N N . ALA A 1 198 ? -9.730 11.345 14.591 1.00 98.19 198 ALA A N 1
ATOM 1574 C CA . ALA A 1 198 ? -10.709 10.285 14.362 1.00 98.19 198 ALA A CA 1
ATOM 1575 C C . ALA A 1 198 ? -10.142 8.897 14.692 1.00 98.19 198 ALA A C 1
ATOM 1577 O O . ALA A 1 198 ? -10.718 8.179 15.505 1.00 98.19 198 ALA A O 1
ATOM 1578 N N . VAL A 1 199 ? -8.964 8.552 14.161 1.00 98.00 199 VAL A N 1
ATOM 1579 C CA . VAL A 1 199 ? -8.349 7.240 14.419 1.00 98.00 199 VAL A CA 1
ATOM 1580 C C . VAL A 1 199 ? -7.926 7.071 15.883 1.00 98.00 199 VAL A C 1
ATOM 1582 O O . VAL A 1 199 ? -8.027 5.988 16.446 1.00 98.00 199 VAL A O 1
ATOM 1585 N N . ASN A 1 200 ? -7.493 8.148 16.548 1.00 97.69 200 ASN A N 1
ATOM 1586 C CA . ASN A 1 200 ? -7.163 8.098 17.972 1.00 97.69 200 ASN A CA 1
ATOM 1587 C C . ASN A 1 200 ? -8.379 7.804 18.851 1.00 97.69 200 ASN A C 1
ATOM 1589 O O . ASN A 1 200 ? -8.214 7.157 19.887 1.00 97.69 200 ASN A O 1
ATOM 1593 N N . ASN A 1 201 ? -9.546 8.329 18.473 1.00 97.62 201 ASN A N 1
ATOM 1594 C CA . ASN A 1 201 ? -10.802 8.047 19.156 1.00 97.62 201 ASN A CA 1
ATOM 1595 C C . ASN A 1 201 ? -11.232 6.607 18.879 1.00 97.62 201 ASN A C 1
ATOM 1597 O O . ASN A 1 201 ? -11.500 5.882 19.829 1.00 97.62 201 ASN A O 1
ATOM 1601 N N . HIS A 1 202 ? -11.165 6.169 17.620 1.00 97.88 202 HIS A N 1
ATOM 1602 C CA . HIS A 1 202 ? -11.466 4.791 17.229 1.00 97.88 202 HIS A CA 1
ATOM 1603 C C . HIS A 1 202 ? -10.628 3.764 17.998 1.00 97.88 202 HIS A C 1
ATOM 1605 O O . HIS A 1 202 ? -11.159 2.848 18.615 1.00 97.88 202 HIS A O 1
ATOM 1611 N N . TYR A 1 203 ? -9.307 3.957 18.074 1.00 97.94 203 TYR A N 1
ATOM 1612 C CA . TYR A 1 203 ? -8.450 3.069 18.867 1.00 97.94 203 TYR A CA 1
ATOM 1613 C C . TYR A 1 203 ? -8.824 3.063 20.351 1.00 97.94 203 TYR A C 1
ATOM 1615 O O . TYR A 1 203 ? -8.761 2.014 20.979 1.00 97.94 203 TYR A O 1
ATOM 1623 N N . ALA A 1 204 ? -9.239 4.200 20.918 1.00 97.62 204 ALA A N 1
ATOM 1624 C CA . ALA A 1 204 ? -9.692 4.248 22.307 1.00 97.62 204 ALA A CA 1
ATOM 1625 C C . ALA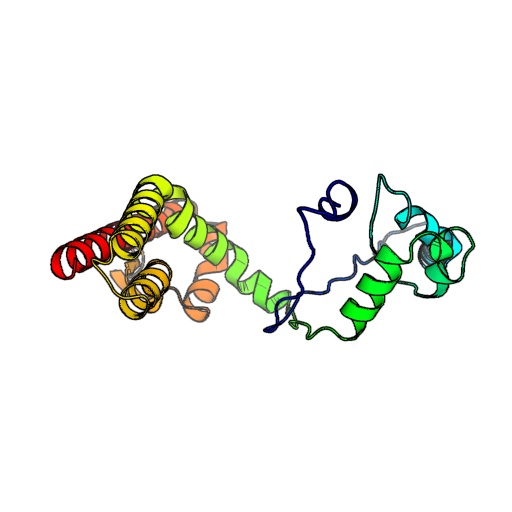 A 1 204 ? -11.028 3.512 22.511 1.00 97.62 204 ALA A C 1
ATOM 1627 O O . ALA A 1 204 ? -11.212 2.868 23.543 1.00 97.62 204 ALA A O 1
ATOM 1628 N N . GLU A 1 205 ? -11.937 3.580 21.537 1.00 98.06 205 GLU A N 1
ATOM 1629 C CA . GLU A 1 205 ? -13.201 2.837 21.539 1.00 98.06 205 GLU A CA 1
ATOM 1630 C C . GLU A 1 205 ? -12.955 1.328 21.475 1.00 98.06 205 GLU A C 1
ATOM 1632 O O . GLU A 1 205 ? -13.492 0.596 22.303 1.00 98.06 205 GLU A O 1
ATOM 1637 N N . LEU A 1 206 ? -12.072 0.870 20.584 1.00 98.25 206 LEU A N 1
ATOM 1638 C CA . LEU A 1 206 ? -11.692 -0.542 20.496 1.00 98.25 206 LEU A CA 1
ATOM 1639 C C . LEU A 1 206 ? -10.958 -1.033 21.751 1.00 98.25 206 LEU A C 1
ATOM 1641 O O . LEU A 1 206 ? -11.192 -2.157 22.189 1.00 98.25 206 LEU A O 1
ATOM 1645 N N . THR A 1 207 ? -10.108 -0.203 22.370 1.00 98.19 207 THR A N 1
ATOM 1646 C CA . THR A 1 207 ? -9.506 -0.528 23.673 1.00 98.19 207 THR A CA 1
ATOM 1647 C C . THR A 1 207 ? -10.579 -0.719 24.745 1.00 98.19 207 THR A C 1
ATOM 1649 O O . THR A 1 207 ? -10.548 -1.712 25.465 1.00 98.19 207 THR A O 1
ATOM 1652 N N . ALA A 1 208 ? -11.549 0.193 24.839 1.00 98.25 208 ALA A N 1
ATOM 1653 C CA . ALA A 1 208 ? -12.631 0.086 25.816 1.00 98.25 208 ALA A CA 1
ATOM 1654 C C . ALA A 1 208 ? -13.545 -1.123 25.544 1.00 98.25 208 ALA A C 1
ATOM 1656 O O . ALA A 1 208 ? -14.010 -1.777 26.479 1.00 98.25 208 ALA A O 1
ATOM 1657 N N . GLU A 1 209 ? -13.793 -1.438 24.271 1.00 98.25 209 GLU A N 1
ATOM 1658 C CA . GLU A 1 209 ? -14.533 -2.631 23.867 1.00 98.25 209 GLU A CA 1
ATOM 1659 C C . GLU A 1 209 ? -13.794 -3.898 24.303 1.00 98.25 209 GLU A C 1
ATOM 1661 O O . GLU A 1 209 ? -14.395 -4.729 24.985 1.00 98.25 209 GLU A O 1
ATOM 1666 N N . LEU A 1 210 ? -12.493 -4.001 24.008 1.00 98.12 210 LEU A N 1
ATOM 1667 C CA . LEU A 1 210 ? -11.643 -5.108 24.443 1.00 98.12 210 LEU A CA 1
ATOM 1668 C C . LEU A 1 210 ? -11.707 -5.303 25.962 1.00 98.12 210 LEU A C 1
ATOM 1670 O O . LEU A 1 210 ? -11.998 -6.406 26.413 1.00 98.12 210 LEU A O 1
ATOM 1674 N N . GLU A 1 211 ? -11.518 -4.235 26.743 1.00 97.00 211 GLU A N 1
ATOM 1675 C CA . GLU A 1 211 ? -11.595 -4.274 28.213 1.00 97.00 211 GLU A CA 1
ATOM 1676 C C . GLU A 1 211 ? -12.959 -4.752 28.737 1.00 97.00 211 GLU A C 1
ATOM 1678 O O . GLU A 1 211 ? -13.048 -5.293 29.838 1.00 97.00 211 GLU A O 1
ATOM 1683 N N . SER A 1 212 ? -14.035 -4.543 27.974 1.00 97.56 212 SER A N 1
ATOM 1684 C CA . SER A 1 212 ? -15.387 -4.960 28.360 1.00 97.56 212 SER A CA 1
ATOM 1685 C C . SER A 1 212 ? -15.691 -6.431 28.066 1.00 97.56 212 SER A C 1
ATOM 1687 O O . SER A 1 212 ? -16.602 -6.996 28.679 1.00 97.56 212 SER A O 1
ATOM 1689 N N . ILE A 1 213 ? -14.956 -7.041 27.130 1.00 94.62 213 ILE A N 1
ATOM 1690 C CA . ILE A 1 213 ? -15.168 -8.424 26.679 1.00 94.62 213 ILE A CA 1
ATOM 1691 C C . ILE A 1 213 ? -14.063 -9.393 27.119 1.00 94.62 213 ILE A C 1
ATOM 1693 O O . ILE A 1 213 ? -14.248 -10.599 26.955 1.00 94.62 213 ILE A O 1
ATOM 1697 N N . SER A 1 214 ? -12.940 -8.880 27.635 1.00 83.31 214 SER A N 1
ATOM 1698 C CA . SER A 1 214 ? -11.809 -9.639 28.191 1.00 83.31 214 SER A CA 1
ATOM 1699 C C . SER A 1 214 ? -11.972 -9.929 29.681 1.00 83.31 214 SER A C 1
ATOM 1701 O O . SER A 1 214 ? -11.588 -11.035 30.122 1.00 83.31 214 SER A O 1
#